Protein AF-A0ABD6LDY2-F1 (afdb_monomer_lite)

Foldseek 3Di:
DDDPLCPPFDWDFAAALVRHTDDTHTAQFWKWKQFPVRDIKIWTWHDRDNQWIDTQNDIDGRNRVNCVQVVRVMDMDGDDFDPDQWWWKDQAQFKIWIWGADPQGIWIFIATNQLHTPDIDDDRDNPDGPRRVVQVVCVVVVRSSTMIDTDDPVVSVVSNVVSVVVVVVVVVVVVVPDDDPDDDDPDDDDDDD

pLDDT: mean 88.81, std 13.32, range [44.19, 98.31]

Sequence (193 aa):
MINEFNPEGKDIRFIDSHYKDLFHIPDGGTIQVHYSDDSVVIKPCMFIDEYHTQIGNNVFHICQFAELLERNGGYCQAEPEIMGDEAVWQVGRDRYLVLQTCEDGYDYTLFDRDFREIDGGQLDNPEFSMLEARTEILEDFGLQMRELRAEVYEEIMEKVEAAEKLSVIAQLKQISGQPAPSKMPHSCEEPER

InterPro domains:
  IPR040568 Large polyvalent protein-associated domain 16 [PF18830] (85-163)

Structure (mmCIF, N/CA/C/O backbone):
data_AF-A0ABD6LDY2-F1
#
_entry.id   AF-A0ABD6LDY2-F1
#
loop_
_atom_site.group_PDB
_atom_site.id
_atom_site.type_symbol
_atom_site.label_atom_id
_atom_site.label_alt_id
_atom_site.label_comp_id
_atom_site.label_asym_id
_atom_site.label_entity_id
_atom_site.label_seq_id
_atom_site.pdbx_PDB_ins_code
_atom_site.Cartn_x
_atom_site.Cartn_y
_atom_site.Cartn_z
_atom_site.occupancy
_atom_site.B_iso_or_equiv
_atom_site.auth_seq_id
_atom_site.auth_comp_id
_atom_site.auth_asym_id
_atom_site.auth_atom_id
_atom_site.pdbx_PDB_model_num
ATOM 1 N N . MET A 1 1 ? -3.236 -14.967 -5.004 1.00 55.03 1 MET A N 1
ATOM 2 C CA . MET A 1 1 ? -3.416 -15.733 -6.280 1.00 55.03 1 MET A CA 1
ATOM 3 C C . MET A 1 1 ? -2.113 -15.734 -7.089 1.00 55.03 1 MET A C 1
ATOM 5 O O . MET A 1 1 ? -1.334 -14.813 -6.918 1.00 55.03 1 MET A O 1
ATOM 9 N N . ILE A 1 2 ? -1.842 -16.727 -7.953 1.00 70.06 2 ILE A N 1
ATOM 10 C CA . ILE A 1 2 ? -0.642 -16.706 -8.825 1.00 70.06 2 ILE A CA 1
ATOM 11 C C . ILE A 1 2 ? -0.892 -15.731 -9.983 1.00 70.06 2 ILE A C 1
ATOM 13 O O . ILE A 1 2 ? -1.885 -15.884 -10.694 1.00 70.06 2 ILE A O 1
ATOM 17 N N . ASN A 1 3 ? -0.007 -14.751 -10.180 1.00 82.19 3 ASN A N 1
ATOM 18 C CA . ASN A 1 3 ? -0.059 -13.852 -11.331 1.00 82.19 3 ASN A CA 1
ATOM 19 C C . ASN A 1 3 ? 0.228 -14.635 -12.628 1.00 82.19 3 ASN A C 1
ATOM 21 O O . ASN A 1 3 ? 1.345 -15.102 -12.849 1.00 82.19 3 ASN A O 1
ATOM 25 N N . GLU A 1 4 ? -0.772 -14.772 -13.503 1.00 86.12 4 GLU A N 1
ATOM 26 C CA . GLU A 1 4 ? -0.659 -15.525 -14.763 1.00 86.12 4 GLU A CA 1
ATOM 27 C C . GLU A 1 4 ? 0.368 -14.928 -15.738 1.00 86.12 4 GLU A C 1
ATOM 29 O O . GLU A 1 4 ? 0.922 -15.648 -16.570 1.00 86.12 4 GLU A O 1
ATOM 34 N N . PHE A 1 5 ? 0.650 -13.627 -15.625 1.00 84.25 5 PHE A N 1
ATOM 35 C CA . PHE A 1 5 ? 1.670 -12.945 -16.423 1.00 84.25 5 PHE A CA 1
ATOM 36 C C . PHE A 1 5 ? 3.089 -13.174 -15.889 1.00 84.25 5 PHE A C 1
ATOM 38 O O . PHE A 1 5 ? 4.063 -12.925 -16.599 1.00 84.25 5 PHE A O 1
ATOM 45 N N . ASN A 1 6 ? 3.215 -13.698 -14.666 1.00 89.94 6 ASN A N 1
ATOM 46 C CA . ASN A 1 6 ? 4.489 -13.934 -14.003 1.00 89.94 6 ASN A CA 1
ATOM 47 C C . ASN A 1 6 ? 4.635 -15.365 -13.445 1.00 89.94 6 ASN A C 1
ATOM 49 O O . ASN A 1 6 ? 4.887 -15.551 -12.253 1.00 89.94 6 ASN A O 1
ATOM 53 N N . PRO A 1 7 ? 4.530 -16.409 -14.286 1.00 85.81 7 PRO A N 1
ATOM 54 C CA . PRO A 1 7 ? 4.625 -17.795 -13.822 1.00 85.81 7 PRO A CA 1
ATOM 55 C C . PRO A 1 7 ? 6.014 -18.158 -13.270 1.00 85.81 7 PRO A C 1
ATOM 57 O O . PRO A 1 7 ? 6.156 -19.161 -12.576 1.00 85.81 7 PRO A O 1
ATOM 60 N N . GLU A 1 8 ? 7.038 -17.367 -13.600 1.00 86.06 8 GLU A N 1
ATOM 61 C CA . GLU A 1 8 ? 8.427 -17.574 -13.178 1.00 86.06 8 GLU A CA 1
ATOM 62 C C . GLU A 1 8 ? 8.793 -16.798 -11.900 1.00 86.06 8 GLU A C 1
ATOM 64 O O . GLU A 1 8 ? 9.904 -16.970 -11.406 1.00 86.06 8 GLU A O 1
ATOM 69 N N . GLY A 1 9 ? 7.894 -15.956 -11.366 1.00 87.56 9 GLY A N 1
ATOM 70 C CA . GLY A 1 9 ? 8.160 -15.156 -10.165 1.00 87.56 9 GLY A CA 1
ATOM 71 C C . GLY A 1 9 ? 9.271 -14.119 -10.357 1.00 87.56 9 GLY A C 1
ATOM 72 O O . GLY A 1 9 ? 10.138 -13.978 -9.501 1.00 87.56 9 GLY A O 1
ATOM 73 N N . LYS A 1 10 ? 9.288 -13.434 -11.505 1.00 91.69 10 LYS A N 1
ATOM 74 C CA . LYS A 1 10 ? 10.247 -12.366 -11.812 1.00 91.69 10 LYS A CA 1
ATOM 75 C C . LYS A 1 10 ? 9.944 -11.099 -11.024 1.00 91.69 10 LYS A C 1
ATOM 77 O O . LYS A 1 10 ? 8.781 -10.744 -10.830 1.00 91.69 10 LYS A O 1
ATOM 82 N N . ASP A 1 11 ? 11.008 -10.390 -10.677 1.00 93.75 11 ASP A N 1
ATOM 83 C CA . ASP A 1 11 ? 10.928 -9.063 -10.083 1.00 93.75 11 ASP A CA 1
ATOM 84 C C . ASP A 1 11 ? 10.572 -8.000 -11.130 1.00 93.75 11 ASP A C 1
ATOM 86 O O . ASP A 1 11 ? 10.934 -8.083 -12.309 1.00 93.75 11 ASP A O 1
ATOM 90 N N . ILE A 1 12 ? 9.900 -6.948 -10.675 1.00 94.62 12 ILE A N 1
ATOM 91 C CA . ILE A 1 12 ? 9.616 -5.752 -11.457 1.00 94.62 12 ILE A CA 1
ATOM 92 C C . ILE A 1 12 ? 10.838 -4.841 -11.395 1.00 94.62 12 ILE A C 1
ATOM 94 O O . ILE A 1 12 ? 11.251 -4.384 -10.328 1.00 94.62 12 ILE A O 1
ATOM 98 N N . ARG A 1 13 ? 11.401 -4.544 -12.564 1.00 95.12 13 ARG A N 1
ATOM 99 C CA . ARG A 1 13 ? 12.549 -3.650 -12.714 1.00 95.12 13 ARG A CA 1
ATOM 100 C C . ARG A 1 13 ? 12.106 -2.200 -12.905 1.00 95.12 13 ARG A C 1
ATOM 102 O O . ARG A 1 13 ? 11.357 -1.899 -13.835 1.00 95.12 13 ARG A O 1
ATOM 109 N N . PHE A 1 14 ? 12.672 -1.297 -12.108 1.00 94.69 14 PHE A N 1
ATOM 110 C CA . PHE A 1 14 ? 12.537 0.151 -12.271 1.00 94.69 14 PHE A CA 1
ATOM 111 C C . PHE A 1 14 ? 13.839 0.764 -12.793 1.00 94.69 14 PHE A C 1
ATOM 113 O O . PHE A 1 14 ? 14.936 0.416 -12.349 1.00 94.69 14 PHE A O 1
ATOM 120 N N . ILE A 1 15 ? 13.707 1.687 -13.746 1.00 94.44 15 ILE A N 1
ATOM 121 C CA . ILE A 1 15 ? 14.817 2.323 -14.467 1.00 94.44 15 ILE A CA 1
ATOM 122 C C . ILE A 1 15 ? 14.672 3.848 -14.476 1.00 94.44 15 ILE A C 1
ATOM 124 O O . ILE A 1 15 ? 13.589 4.368 -14.207 1.00 94.44 15 ILE A O 1
ATOM 128 N N . ASP A 1 16 ? 15.745 4.553 -14.828 1.00 91.25 16 ASP A N 1
ATOM 129 C CA . ASP A 1 16 ? 15.696 5.972 -15.200 1.00 91.25 16 ASP A CA 1
ATOM 130 C C . ASP A 1 16 ? 15.373 6.179 -16.699 1.00 91.25 16 ASP A C 1
ATOM 132 O O . ASP A 1 16 ? 15.267 5.223 -17.479 1.00 91.25 16 ASP A O 1
ATOM 136 N N . SER A 1 17 ? 15.223 7.438 -17.131 1.00 88.75 17 SER A N 1
ATOM 137 C CA . SER A 1 17 ? 14.971 7.801 -18.540 1.00 88.75 17 SER A CA 1
ATOM 138 C C . SER A 1 17 ? 16.115 7.436 -19.494 1.00 88.75 17 SER A C 1
ATOM 140 O O . SER A 1 17 ? 15.929 7.398 -20.711 1.00 88.75 17 SER A O 1
ATOM 142 N N . HIS A 1 18 ? 17.295 7.125 -18.959 1.00 88.44 18 HIS A N 1
ATOM 143 C CA . HIS A 1 18 ? 18.480 6.717 -19.704 1.00 88.44 18 HIS A CA 1
ATOM 144 C C . HIS A 1 18 ? 18.655 5.191 -19.724 1.00 88.44 18 HIS A C 1
ATOM 146 O O . HIS A 1 18 ? 19.728 4.713 -20.100 1.00 88.44 18 HIS A O 1
ATOM 152 N N . TYR A 1 19 ? 17.613 4.425 -19.368 1.00 88.06 19 TYR A N 1
ATOM 153 C CA . TYR A 1 19 ? 17.621 2.957 -19.309 1.00 88.06 19 TYR A CA 1
ATOM 154 C C . TYR A 1 19 ? 18.581 2.364 -18.269 1.00 88.06 19 TYR A C 1
ATOM 156 O O . TYR A 1 19 ? 18.983 1.204 -18.380 1.00 88.06 19 TYR A O 1
ATOM 164 N N . LYS A 1 20 ? 18.953 3.126 -17.242 1.00 91.44 20 LYS A N 1
ATOM 165 C CA . LYS A 1 20 ? 19.775 2.608 -16.152 1.00 91.44 20 LYS A CA 1
ATOM 166 C C . LYS A 1 20 ? 18.897 1.975 -15.077 1.00 91.44 20 LYS A C 1
ATOM 168 O O . LYS A 1 20 ? 17.977 2.616 -14.578 1.00 91.44 20 LYS A O 1
ATOM 173 N N . ASP A 1 21 ? 19.232 0.751 -14.679 1.00 93.00 21 ASP A N 1
ATOM 174 C CA . ASP A 1 21 ? 18.640 0.077 -13.523 1.00 93.00 21 ASP A CA 1
ATOM 175 C C . ASP A 1 21 ? 18.772 0.912 -12.240 1.00 93.00 21 ASP A C 1
ATOM 177 O O . ASP A 1 21 ? 19.873 1.339 -11.869 1.00 93.00 21 ASP A O 1
ATOM 181 N N . LEU A 1 22 ? 17.641 1.118 -11.559 1.00 93.56 22 LEU A N 1
ATOM 182 C CA . LEU A 1 22 ? 17.566 1.801 -10.268 1.00 93.56 22 LEU A CA 1
ATOM 183 C C . LEU A 1 22 ? 17.389 0.796 -9.130 1.00 93.56 22 LEU A C 1
ATOM 185 O O . LEU A 1 22 ? 18.241 0.708 -8.247 1.00 93.56 22 LEU A O 1
ATOM 189 N N . PHE A 1 23 ? 16.294 0.036 -9.154 1.00 95.44 23 PHE A N 1
ATOM 190 C CA . PHE A 1 23 ? 15.962 -0.972 -8.148 1.00 95.44 23 PHE A CA 1
ATOM 191 C C . PHE A 1 23 ? 14.968 -1.998 -8.708 1.00 95.44 23 PHE A C 1
ATOM 193 O O . PHE A 1 23 ? 14.408 -1.821 -9.792 1.00 95.44 23 PHE A O 1
ATOM 200 N N . HIS A 1 24 ? 14.772 -3.074 -7.952 1.00 95.38 24 HIS A N 1
ATOM 201 C CA . HIS A 1 24 ? 13.842 -4.154 -8.261 1.00 95.38 24 HIS A CA 1
ATOM 202 C C . HIS A 1 24 ? 12.920 -4.375 -7.063 1.00 95.38 24 HIS A C 1
ATOM 204 O O . HIS A 1 24 ? 13.350 -4.187 -5.924 1.00 95.38 24 HIS A O 1
ATOM 210 N N . ILE A 1 25 ? 11.675 -4.761 -7.323 1.00 95.25 25 ILE A N 1
ATOM 211 C CA . ILE A 1 25 ? 10.717 -5.188 -6.295 1.00 95.25 25 ILE A CA 1
ATOM 212 C C . ILE A 1 25 ? 10.084 -6.518 -6.710 1.00 95.25 25 ILE A C 1
ATOM 214 O O . ILE A 1 25 ? 9.940 -6.750 -7.913 1.00 95.25 25 ILE A O 1
ATOM 218 N N . PRO A 1 26 ? 9.675 -7.371 -5.758 1.00 93.88 26 PRO A N 1
ATOM 219 C CA . PRO A 1 26 ? 8.912 -8.567 -6.089 1.00 93.88 26 PRO A CA 1
ATOM 220 C C . PRO A 1 26 ? 7.569 -8.202 -6.734 1.00 93.88 26 PRO A C 1
ATOM 222 O O . PRO A 1 26 ? 7.053 -7.091 -6.577 1.00 93.88 26 PRO A O 1
ATOM 225 N N . ASP A 1 27 ? 6.991 -9.152 -7.463 1.00 93.06 27 ASP A N 1
ATOM 226 C CA . ASP A 1 27 ? 5.631 -9.030 -7.988 1.00 93.06 27 ASP A CA 1
ATOM 227 C C . ASP A 1 27 ? 4.609 -8.901 -6.850 1.00 93.06 27 ASP A C 1
ATOM 229 O O . ASP A 1 27 ? 4.680 -9.631 -5.864 1.00 93.06 27 ASP A O 1
ATOM 233 N N . GLY A 1 28 ? 3.687 -7.945 -6.967 1.00 91.50 28 GLY A N 1
ATOM 234 C CA . GLY A 1 28 ? 2.798 -7.539 -5.874 1.00 91.50 28 GLY A CA 1
ATOM 235 C C . GLY A 1 28 ? 3.431 -6.570 -4.870 1.00 91.50 28 GLY A C 1
ATOM 236 O O . GLY A 1 28 ? 2.745 -6.092 -3.969 1.00 91.50 28 GLY A O 1
ATOM 237 N N . GLY A 1 29 ? 4.716 -6.235 -5.027 1.00 93.56 29 GLY A N 1
ATOM 238 C CA . GLY A 1 29 ? 5.397 -5.245 -4.202 1.00 93.56 29 GLY A CA 1
ATOM 239 C C . GLY A 1 29 ? 4.859 -3.825 -4.396 1.00 93.56 29 GLY A C 1
ATOM 240 O O . GLY A 1 29 ? 4.088 -3.522 -5.309 1.00 93.56 29 GLY A O 1
ATOM 241 N N . THR A 1 30 ? 5.305 -2.909 -3.543 1.00 96.25 30 THR A N 1
ATOM 242 C CA . THR A 1 30 ? 4.872 -1.508 -3.551 1.00 96.25 30 THR A CA 1
ATOM 243 C C . THR A 1 30 ? 6.046 -0.549 -3.738 1.00 96.25 30 THR A C 1
ATOM 245 O O . THR A 1 30 ? 7.164 -0.776 -3.270 1.00 96.25 30 THR A O 1
ATOM 248 N N . ILE A 1 31 ? 5.785 0.567 -4.419 1.00 96.88 31 ILE A N 1
ATOM 249 C CA . ILE A 1 31 ? 6.731 1.683 -4.547 1.00 96.88 31 ILE A CA 1
ATOM 250 C C . ILE A 1 31 ? 6.200 2.926 -3.847 1.00 96.88 31 ILE A C 1
ATOM 252 O O . ILE A 1 31 ? 4.997 3.183 -3.849 1.00 96.88 31 ILE A O 1
ATOM 256 N N . GLN A 1 32 ? 7.103 3.750 -3.328 1.00 96.94 32 GLN A N 1
ATOM 257 C CA . GLN A 1 32 ? 6.823 5.124 -2.932 1.00 96.94 32 GLN A CA 1
ATOM 258 C C . GLN A 1 32 ? 7.178 6.070 -4.074 1.00 96.94 32 GLN A C 1
ATOM 260 O O . GLN A 1 32 ? 8.323 6.134 -4.517 1.00 96.94 32 GLN A O 1
ATOM 265 N N . VAL A 1 33 ? 6.186 6.817 -4.549 1.00 96.25 33 VAL A N 1
ATOM 266 C CA . VAL A 1 33 ? 6.341 7.880 -5.541 1.00 96.25 33 VAL A CA 1
ATOM 267 C C . VAL A 1 33 ? 6.355 9.222 -4.821 1.00 96.25 33 VAL A C 1
ATOM 269 O O . VAL A 1 33 ? 5.386 9.582 -4.152 1.00 96.25 33 VAL A O 1
ATOM 272 N N . HIS A 1 34 ? 7.448 9.958 -4.988 1.00 95.44 34 HIS A N 1
ATOM 273 C CA . HIS A 1 34 ? 7.614 11.330 -4.529 1.00 95.44 34 HIS A CA 1
ATOM 274 C C . HIS A 1 34 ? 7.343 12.265 -5.703 1.00 95.44 34 HIS A C 1
ATOM 276 O O . HIS A 1 34 ? 8.080 12.257 -6.691 1.00 95.44 34 HIS A O 1
ATOM 282 N N . TYR A 1 35 ? 6.277 13.051 -5.612 1.00 93.38 35 TYR A N 1
ATOM 283 C CA . TYR A 1 35 ? 5.944 14.057 -6.616 1.00 93.38 35 TYR A CA 1
ATOM 284 C C . TYR A 1 35 ? 6.581 15.411 -6.277 1.00 93.38 35 TYR A C 1
ATOM 286 O O . TYR A 1 35 ? 7.064 15.639 -5.169 1.00 93.38 35 TYR A O 1
ATOM 294 N N . SER A 1 36 ? 6.570 16.337 -7.237 1.00 91.31 36 SER A N 1
ATOM 295 C CA . SER A 1 36 ? 7.143 17.681 -7.072 1.00 91.31 36 SER A CA 1
ATOM 296 C C . SER A 1 36 ? 6.407 18.576 -6.076 1.00 91.31 36 SER A C 1
ATOM 298 O O . SER A 1 36 ? 6.925 19.626 -5.717 1.00 91.31 36 SER A O 1
ATOM 300 N N . ASP A 1 37 ? 5.178 18.222 -5.698 1.00 90.88 37 ASP A N 1
ATOM 301 C CA . ASP A 1 37 ? 4.362 18.945 -4.717 1.00 90.88 37 ASP A CA 1
ATOM 302 C C . ASP A 1 37 ? 4.588 18.445 -3.279 1.00 90.88 37 ASP A C 1
ATOM 304 O O . ASP A 1 37 ? 3.723 18.627 -2.426 1.00 90.88 37 ASP A O 1
ATOM 308 N N . ASP A 1 38 ? 5.717 17.770 -3.032 1.00 88.00 38 ASP A N 1
ATOM 309 C CA . ASP A 1 38 ? 6.074 17.096 -1.776 1.00 88.00 38 ASP A CA 1
ATOM 310 C C . ASP A 1 38 ? 5.096 15.981 -1.362 1.00 88.00 38 ASP A C 1
ATOM 312 O O . ASP A 1 38 ? 5.232 15.379 -0.293 1.00 88.00 38 ASP A O 1
ATOM 316 N N . SER A 1 39 ? 4.124 15.647 -2.217 1.00 91.88 39 SER A N 1
ATOM 317 C CA . SER A 1 39 ? 3.204 14.556 -1.947 1.00 91.88 39 SER A CA 1
ATOM 318 C C . SER A 1 39 ? 3.905 13.211 -2.146 1.00 91.88 39 SER A C 1
ATOM 320 O O . SER A 1 39 ? 4.530 12.941 -3.177 1.00 91.88 39 SER A O 1
ATOM 322 N N . VAL A 1 40 ? 3.790 12.353 -1.132 1.00 95.38 40 VAL A N 1
ATOM 323 C CA . VAL A 1 40 ? 4.306 10.983 -1.159 1.00 95.38 40 VAL A CA 1
ATOM 324 C C . VAL A 1 40 ? 3.139 10.026 -1.250 1.00 95.38 40 VAL A C 1
ATOM 326 O O . VAL A 1 40 ? 2.139 10.156 -0.539 1.00 95.38 40 VAL A O 1
ATOM 329 N N . VAL A 1 41 ? 3.255 9.090 -2.179 1.00 96.19 41 VAL A N 1
ATOM 330 C CA . VAL A 1 41 ? 2.174 8.190 -2.533 1.00 96.19 41 VAL A CA 1
ATOM 331 C C . VAL A 1 41 ? 2.720 6.795 -2.735 1.00 96.19 41 VAL A C 1
ATOM 333 O O . VAL A 1 41 ? 3.595 6.580 -3.568 1.00 96.19 41 VAL A O 1
ATOM 336 N N . ILE A 1 42 ? 2.159 5.837 -2.018 1.00 97.75 42 ILE A N 1
ATOM 337 C CA . ILE A 1 42 ? 2.492 4.429 -2.165 1.00 97.75 42 ILE A CA 1
ATOM 338 C C . ILE A 1 42 ? 1.597 3.834 -3.256 1.00 97.75 42 ILE A C 1
ATOM 340 O O . ILE A 1 42 ? 0.374 4.029 -3.264 1.00 97.75 42 ILE A O 1
ATOM 344 N N . LYS A 1 43 ? 2.204 3.135 -4.217 1.00 96.56 43 LYS A N 1
ATOM 345 C CA . LYS A 1 43 ? 1.500 2.472 -5.315 1.00 96.56 43 LYS A CA 1
ATOM 346 C C . LYS A 1 43 ? 1.849 0.984 -5.362 1.00 96.56 43 LYS A C 1
ATOM 348 O O . LYS A 1 43 ? 3.033 0.662 -5.419 1.00 96.56 43 LYS A O 1
ATOM 353 N N . PRO A 1 44 ? 0.840 0.101 -5.385 1.00 95.62 44 PRO A N 1
ATOM 354 C CA . PRO A 1 44 ? 1.033 -1.326 -5.609 1.00 95.62 44 PRO A CA 1
ATOM 355 C C . PRO A 1 44 ? 1.429 -1.591 -7.054 1.00 95.62 44 PRO A C 1
ATOM 357 O O . PRO A 1 44 ? 0.954 -0.909 -7.970 1.00 95.62 44 PRO A O 1
ATOM 360 N N . CYS A 1 45 ? 2.310 -2.562 -7.256 1.00 95.81 45 CYS A N 1
ATOM 361 C CA . CYS A 1 45 ? 2.878 -2.876 -8.551 1.00 95.81 45 CYS A CA 1
ATOM 362 C C . CYS A 1 45 ? 2.714 -4.357 -8.883 1.00 95.81 45 CYS A C 1
ATOM 364 O O . CYS A 1 45 ? 3.071 -5.216 -8.087 1.00 95.81 45 CYS A O 1
ATOM 366 N N . MET A 1 46 ? 2.222 -4.645 -10.087 1.00 94.88 46 MET A N 1
ATOM 367 C CA . MET A 1 46 ? 2.127 -6.007 -10.614 1.00 94.88 46 MET A CA 1
ATOM 368 C C . MET A 1 46 ? 2.987 -6.142 -11.867 1.00 94.88 46 MET A C 1
ATOM 370 O O . MET A 1 46 ? 3.027 -5.250 -12.727 1.00 94.88 46 MET A O 1
ATOM 374 N N . PHE A 1 47 ? 3.677 -7.268 -11.975 1.00 95.06 47 PHE A N 1
ATOM 375 C CA . PHE A 1 47 ? 4.440 -7.642 -13.152 1.00 95.06 47 PHE A CA 1
ATOM 376 C C . PHE A 1 47 ? 3.491 -8.000 -14.301 1.00 95.06 47 PHE A C 1
ATOM 378 O O . PHE A 1 47 ? 2.493 -8.694 -14.100 1.00 95.06 47 PHE A O 1
ATOM 385 N N . ILE A 1 48 ? 3.818 -7.548 -15.514 1.00 94.31 48 ILE A N 1
ATOM 386 C CA . ILE A 1 48 ? 3.132 -7.972 -16.742 1.00 94.31 48 ILE A CA 1
ATOM 387 C C . ILE A 1 48 ? 4.146 -8.603 -17.696 1.00 94.31 48 ILE A C 1
ATOM 389 O O . ILE A 1 48 ? 3.977 -9.745 -18.111 1.00 94.31 48 ILE A O 1
ATOM 393 N N . ASP A 1 49 ? 5.207 -7.876 -18.041 1.00 92.88 49 ASP A N 1
ATOM 394 C CA . ASP A 1 49 ? 6.325 -8.392 -18.831 1.00 92.88 49 ASP A CA 1
ATOM 395 C C . ASP A 1 49 ? 7.616 -7.592 -18.552 1.00 92.88 49 ASP A C 1
ATOM 397 O O . ASP A 1 49 ? 7.663 -6.755 -17.653 1.00 92.88 49 ASP A O 1
ATOM 401 N N . GLU A 1 50 ? 8.693 -7.847 -19.305 1.00 89.19 50 GLU A N 1
ATOM 402 C CA . GLU A 1 50 ? 10.006 -7.200 -19.109 1.00 89.19 50 GLU A CA 1
ATOM 403 C C . GLU A 1 50 ? 10.019 -5.675 -19.339 1.00 89.19 50 GLU A C 1
ATOM 405 O O . GLU A 1 50 ? 10.990 -5.000 -18.970 1.00 89.19 50 GLU A O 1
ATOM 410 N N . TYR A 1 51 ? 8.971 -5.142 -19.971 1.00 91.62 51 TYR A N 1
ATOM 411 C CA . TYR A 1 51 ? 8.828 -3.742 -20.357 1.00 91.62 51 TYR A CA 1
ATOM 412 C C . TYR A 1 51 ? 7.541 -3.096 -19.840 1.00 91.62 51 TYR A C 1
ATOM 414 O O . TYR A 1 51 ? 7.492 -1.867 -19.767 1.00 91.62 51 TYR A O 1
ATOM 422 N N . HIS A 1 52 ? 6.526 -3.875 -19.465 1.00 94.75 52 HIS A N 1
ATOM 423 C CA . HIS A 1 52 ? 5.260 -3.390 -18.928 1.00 94.75 52 HIS A CA 1
ATOM 424 C C . HIS A 1 52 ? 5.063 -3.799 -17.472 1.00 94.75 52 HIS A C 1
ATOM 426 O O . HIS A 1 52 ? 5.235 -4.951 -17.080 1.00 94.75 52 HIS A O 1
ATOM 432 N N . THR A 1 53 ? 4.613 -2.838 -16.677 1.00 95.25 53 THR A N 1
ATOM 433 C CA . THR A 1 53 ? 4.246 -3.037 -15.278 1.00 95.25 53 THR A CA 1
ATOM 434 C C . THR A 1 53 ? 2.944 -2.305 -14.995 1.00 95.25 53 THR A C 1
ATOM 436 O O . THR A 1 53 ? 2.678 -1.230 -15.543 1.00 95.25 53 THR A O 1
ATOM 439 N N . GLN A 1 54 ? 2.099 -2.896 -14.161 1.00 96.00 54 GLN A N 1
ATOM 440 C CA . GLN A 1 54 ? 0.931 -2.213 -13.636 1.00 96.00 54 GLN A CA 1
ATOM 441 C C . GLN A 1 54 ? 1.327 -1.485 -12.359 1.00 96.00 54 GLN A C 1
ATOM 443 O O . GLN A 1 54 ? 1.787 -2.116 -11.422 1.00 96.00 54 GLN A O 1
ATOM 448 N N . ILE A 1 55 ? 1.123 -0.170 -12.310 1.00 95.38 55 ILE A N 1
ATOM 449 C CA . ILE A 1 55 ? 1.412 0.683 -11.154 1.00 95.38 55 ILE A CA 1
ATOM 450 C C . ILE A 1 55 ? 0.096 1.332 -10.708 1.00 95.38 55 ILE A C 1
ATOM 452 O O . ILE A 1 55 ? -0.460 2.215 -11.376 1.00 95.38 55 ILE A O 1
ATOM 456 N N . GLY A 1 56 ? -0.433 0.875 -9.574 1.00 92.94 56 GLY A N 1
ATOM 457 C CA . GLY A 1 56 ? -1.810 1.123 -9.159 1.00 92.94 56 GLY A CA 1
ATOM 458 C C . GLY A 1 56 ? -2.797 0.583 -10.198 1.00 92.94 56 GLY A C 1
ATOM 459 O O . GLY A 1 56 ? -2.725 -0.564 -10.627 1.00 92.94 56 GLY A O 1
ATOM 460 N N . ASN A 1 57 ? -3.707 1.434 -10.666 1.00 90.81 57 ASN A N 1
ATOM 461 C CA . ASN A 1 57 ? -4.726 1.038 -11.646 1.00 90.81 57 ASN A CA 1
ATOM 462 C C . ASN A 1 57 ? -4.300 1.221 -13.113 1.00 90.81 57 ASN A C 1
ATOM 464 O O . ASN A 1 57 ? -5.130 1.062 -14.004 1.00 90.81 57 ASN A O 1
ATOM 468 N N . ASN A 1 58 ? -3.049 1.608 -13.380 1.00 93.69 58 ASN A N 1
ATOM 469 C CA . ASN A 1 58 ? -2.588 1.931 -14.729 1.00 93.69 58 ASN A CA 1
ATOM 470 C C . ASN A 1 58 ? -1.427 1.032 -15.141 1.00 93.69 58 ASN A C 1
ATOM 472 O O . ASN A 1 58 ? -0.519 0.788 -14.353 1.00 93.69 58 ASN A O 1
ATOM 476 N N . VAL A 1 59 ? -1.430 0.606 -16.400 1.00 95.75 59 VAL A N 1
ATOM 477 C CA . VAL A 1 59 ? -0.308 -0.109 -17.013 1.00 95.75 59 VAL A CA 1
ATOM 478 C C . VAL A 1 59 ? 0.612 0.892 -17.694 1.00 95.75 59 VAL A C 1
ATOM 480 O O . VAL A 1 59 ? 0.151 1.746 -18.453 1.00 95.75 59 VAL A O 1
ATOM 483 N N . PHE A 1 60 ? 1.910 0.774 -17.437 1.00 95.81 60 PHE A N 1
ATOM 484 C CA . PHE A 1 60 ? 2.936 1.621 -18.025 1.00 95.81 60 PHE A CA 1
ATOM 485 C C . PHE A 1 60 ? 4.021 0.789 -18.682 1.00 95.81 60 PHE A C 1
ATOM 487 O O . PHE A 1 60 ? 4.407 -0.263 -18.176 1.00 95.81 60 PHE A O 1
ATOM 494 N N . HIS A 1 61 ? 4.576 1.327 -19.765 1.00 94.81 61 HIS A N 1
ATOM 495 C CA . HIS A 1 61 ? 5.918 0.949 -20.175 1.00 94.81 61 HIS A CA 1
ATOM 496 C C . HIS A 1 61 ? 6.932 1.527 -19.173 1.00 94.81 61 HIS A C 1
ATOM 498 O O . HIS A 1 61 ? 6.828 2.705 -18.818 1.00 94.81 61 HIS A O 1
ATOM 504 N N . ILE A 1 62 ? 7.933 0.750 -18.750 1.00 93.25 62 ILE A N 1
ATOM 505 C CA . ILE A 1 62 ? 8.902 1.155 -17.713 1.00 93.25 62 ILE A CA 1
ATOM 506 C C . ILE A 1 62 ? 9.600 2.488 -18.038 1.00 93.25 62 ILE A C 1
ATOM 508 O O . ILE A 1 62 ? 9.711 3.355 -17.176 1.00 93.25 62 ILE A O 1
ATOM 512 N N . CYS A 1 63 ? 9.965 2.724 -19.304 1.00 93.50 63 CYS A N 1
ATOM 513 C CA . CYS A 1 63 ? 10.560 3.999 -19.732 1.00 93.50 63 CYS A CA 1
ATOM 514 C C . CYS A 1 63 ? 9.562 5.154 -19.712 1.00 93.50 63 CYS A C 1
ATOM 516 O O . CYS A 1 63 ? 9.916 6.256 -19.318 1.00 93.50 63 CYS A O 1
ATOM 518 N N . GLN A 1 64 ? 8.307 4.909 -20.106 1.00 94.50 64 GLN A N 1
ATOM 519 C CA . GLN A 1 64 ? 7.273 5.944 -20.084 1.00 94.50 64 GLN A CA 1
ATOM 520 C C . GLN A 1 64 ? 7.020 6.404 -18.647 1.00 94.50 64 GLN A C 1
ATOM 522 O O . GLN A 1 64 ? 6.815 7.592 -18.407 1.00 94.50 64 GLN A O 1
ATOM 527 N N . PHE A 1 65 ? 7.031 5.470 -17.694 1.00 95.00 65 PHE A N 1
ATOM 528 C CA . PHE A 1 65 ? 6.907 5.795 -16.280 1.00 95.00 65 PHE A CA 1
ATOM 529 C C . PHE A 1 65 ? 8.106 6.612 -15.778 1.00 95.00 65 PHE A C 1
ATOM 531 O O . PHE A 1 65 ? 7.904 7.652 -15.153 1.00 95.00 65 PHE A O 1
ATOM 538 N N . ALA A 1 66 ? 9.333 6.204 -16.120 1.00 94.25 66 ALA A N 1
ATOM 539 C CA . ALA A 1 66 ? 10.553 6.932 -15.767 1.00 94.25 66 ALA A CA 1
ATOM 540 C C . ALA A 1 66 ? 10.566 8.365 -16.333 1.00 94.25 66 ALA A C 1
ATOM 542 O O . ALA A 1 66 ? 10.736 9.331 -15.590 1.00 94.25 66 ALA A O 1
ATOM 543 N N . GLU A 1 67 ? 10.287 8.522 -17.630 1.00 94.12 67 GLU A N 1
ATOM 544 C CA . GLU A 1 67 ? 10.188 9.826 -18.295 1.00 94.12 67 GLU A CA 1
ATOM 545 C C . GLU A 1 67 ? 9.097 10.707 -17.677 1.00 94.12 67 GLU A C 1
ATOM 547 O O . GLU A 1 67 ? 9.282 11.916 -17.519 1.00 94.12 67 GLU A O 1
ATOM 552 N N . LEU A 1 68 ? 7.948 10.120 -17.323 1.00 92.81 68 LEU A N 1
ATOM 553 C CA . LEU A 1 68 ? 6.848 10.845 -16.693 1.00 92.81 68 LEU A CA 1
ATOM 554 C C . LEU A 1 68 ? 7.255 11.397 -15.324 1.00 92.81 68 LEU A C 1
ATOM 556 O O . LEU A 1 68 ? 6.940 12.552 -15.031 1.00 92.81 68 LEU A O 1
ATOM 560 N N . LEU A 1 69 ? 7.929 10.591 -14.499 1.00 92.31 69 LEU A N 1
ATOM 561 C CA . LEU A 1 69 ? 8.402 11.015 -13.183 1.00 92.31 69 LEU A CA 1
ATOM 562 C C . LEU A 1 69 ? 9.458 12.113 -13.303 1.00 92.31 69 LEU A C 1
ATOM 564 O O . LEU A 1 69 ? 9.265 13.192 -12.743 1.00 92.31 69 LEU A O 1
ATOM 568 N N . GLU A 1 70 ? 10.502 11.895 -14.102 1.00 91.62 70 GLU A N 1
ATOM 569 C CA . GLU A 1 70 ? 11.591 12.863 -14.265 1.00 91.62 70 GLU A CA 1
ATOM 570 C C . GLU A 1 70 ? 11.109 14.195 -14.842 1.00 91.62 70 GLU A C 1
ATOM 572 O O . GLU A 1 70 ? 11.476 15.262 -14.346 1.00 91.62 70 GLU A O 1
ATOM 577 N N . ARG A 1 71 ? 10.229 14.161 -15.854 1.00 92.94 71 ARG A N 1
ATOM 578 C CA . ARG A 1 71 ? 9.662 15.380 -16.450 1.00 92.94 71 ARG A CA 1
ATOM 579 C C . ARG A 1 71 ? 8.874 16.201 -15.435 1.00 92.94 71 ARG A C 1
ATOM 581 O O . ARG A 1 71 ? 8.865 17.427 -15.517 1.00 92.94 71 ARG A O 1
ATOM 588 N N . ASN A 1 72 ? 8.195 15.528 -14.513 1.00 91.69 72 ASN A N 1
ATOM 589 C CA . ASN A 1 72 ? 7.427 16.173 -13.458 1.00 91.69 72 ASN A CA 1
ATOM 590 C C . ASN A 1 72 ? 8.281 16.480 -12.217 1.00 91.69 72 ASN A C 1
ATOM 592 O O . ASN A 1 72 ? 7.730 16.957 -11.235 1.00 91.69 72 ASN A O 1
ATOM 596 N N . GLY A 1 73 ? 9.596 16.221 -12.237 1.00 90.31 73 GLY A N 1
ATOM 597 C CA . GLY A 1 73 ? 10.492 16.450 -11.100 1.00 90.31 73 GLY A CA 1
ATOM 598 C C . GLY A 1 73 ? 10.270 15.499 -9.920 1.00 90.31 73 GLY A C 1
ATOM 599 O O . GLY A 1 73 ? 10.683 15.814 -8.807 1.00 90.31 73 GLY A O 1
ATOM 600 N N . GLY A 1 74 ? 9.595 14.373 -10.149 1.00 92.56 74 GLY A N 1
ATOM 601 C CA . GLY A 1 74 ? 9.386 13.326 -9.158 1.00 92.56 74 GLY A CA 1
ATOM 602 C C . GLY A 1 74 ? 10.372 12.172 -9.308 1.00 92.56 74 GLY A C 1
ATOM 603 O O . GLY A 1 74 ? 11.086 12.055 -1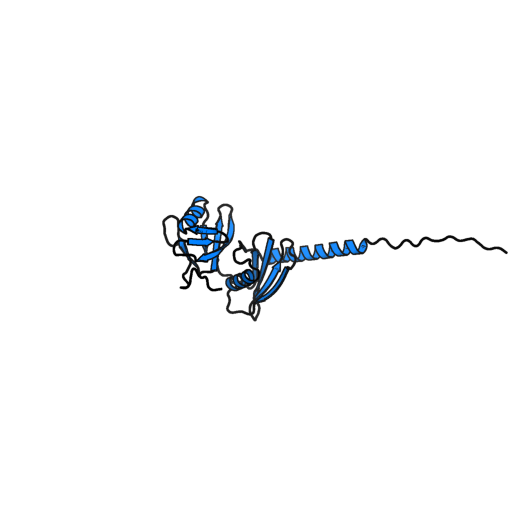0.304 1.00 92.56 74 GLY A O 1
ATOM 604 N N . TYR A 1 75 ? 10.383 11.286 -8.322 1.00 93.38 75 TYR A N 1
ATOM 605 C CA . TYR A 1 75 ? 11.132 10.032 -8.358 1.00 93.38 75 TYR A CA 1
ATOM 606 C C . TYR A 1 75 ? 10.357 8.941 -7.622 1.00 93.38 75 TYR A C 1
ATOM 608 O O . TYR A 1 75 ? 9.381 9.216 -6.923 1.00 93.38 75 TYR A O 1
ATOM 616 N N . CYS A 1 76 ? 10.776 7.692 -7.788 1.00 95.25 76 CYS A N 1
ATOM 617 C CA . CYS A 1 76 ? 10.225 6.580 -7.028 1.00 95.25 76 CYS A CA 1
ATOM 618 C C . CYS A 1 76 ? 11.333 5.749 -6.387 1.00 95.25 76 CYS A C 1
ATOM 620 O O . CYS A 1 76 ? 12.478 5.766 -6.840 1.00 95.25 76 CYS A O 1
ATOM 622 N N . GLN A 1 77 ? 10.972 5.039 -5.328 1.00 95.88 77 GLN A N 1
ATOM 623 C CA . GLN A 1 77 ? 11.807 4.063 -4.638 1.00 95.88 77 GLN A CA 1
ATOM 624 C C . GLN A 1 77 ? 10.934 2.901 -4.161 1.00 95.88 77 GLN A C 1
ATOM 626 O O . GLN A 1 77 ? 9.711 3.044 -4.082 1.00 95.88 77 GLN A O 1
ATOM 631 N N . ALA A 1 78 ? 11.541 1.759 -3.844 1.00 95.62 78 ALA A N 1
ATOM 632 C CA . ALA A 1 78 ? 10.837 0.689 -3.142 1.00 95.62 78 ALA A CA 1
ATOM 633 C C . ALA A 1 78 ? 10.293 1.219 -1.806 1.00 95.62 78 ALA A C 1
ATOM 635 O O . ALA A 1 78 ? 10.952 2.037 -1.156 1.00 95.62 78 ALA A O 1
ATOM 636 N N . GLU A 1 79 ? 9.091 0.795 -1.412 1.00 95.19 79 GLU A N 1
ATOM 637 C CA . GLU A 1 79 ? 8.577 1.157 -0.091 1.00 95.19 79 GLU A CA 1
ATOM 638 C C . GLU A 1 79 ? 9.497 0.563 0.992 1.00 95.19 79 GLU A C 1
ATOM 640 O O . GLU A 1 79 ? 9.773 -0.637 0.957 1.00 95.19 79 GLU A O 1
ATOM 645 N N . PRO A 1 80 ? 10.011 1.379 1.928 1.00 92.50 80 PRO A N 1
ATOM 646 C CA . PRO A 1 80 ? 10.832 0.874 3.015 1.00 92.50 80 PRO A CA 1
ATOM 647 C C . PRO A 1 80 ? 9.998 -0.007 3.946 1.00 92.50 80 PRO A C 1
ATOM 649 O O . PRO A 1 80 ? 8.824 0.269 4.199 1.00 92.50 80 PRO A O 1
ATOM 652 N N . GLU A 1 81 ? 10.627 -1.042 4.497 1.00 90.00 81 GLU A N 1
ATOM 653 C CA . GLU A 1 81 ? 10.000 -1.883 5.514 1.00 90.00 81 GLU A CA 1
ATOM 654 C C . GLU A 1 81 ? 9.638 -1.075 6.767 1.00 90.00 81 GLU A C 1
ATOM 656 O O . GLU A 1 81 ? 10.345 -0.141 7.166 1.00 90.00 81 GLU A O 1
ATOM 661 N N . ILE A 1 82 ? 8.539 -1.464 7.413 1.00 91.50 82 ILE A N 1
ATOM 662 C CA . ILE A 1 82 ? 8.102 -0.859 8.669 1.00 91.50 82 ILE A CA 1
ATOM 663 C C . ILE A 1 82 ? 8.694 -1.650 9.829 1.00 91.50 82 ILE A C 1
ATOM 665 O O . ILE A 1 82 ? 8.478 -2.850 9.947 1.00 91.50 82 ILE A O 1
ATOM 669 N N . MET A 1 83 ? 9.438 -0.952 10.686 1.00 85.44 83 MET A N 1
ATOM 670 C CA . MET A 1 83 ? 10.101 -1.533 11.861 1.00 85.44 83 MET A CA 1
ATOM 671 C C . MET A 1 83 ? 9.323 -1.328 13.172 1.00 85.44 83 MET A C 1
ATOM 673 O O . MET A 1 83 ? 9.824 -1.695 14.232 1.00 85.44 83 MET A O 1
ATOM 677 N N . GLY A 1 84 ? 8.167 -0.663 13.121 1.00 89.31 84 GLY A N 1
ATOM 678 C CA . GLY A 1 84 ? 7.310 -0.423 14.283 1.00 89.31 84 GLY A CA 1
ATOM 679 C C . GLY A 1 84 ? 6.300 -1.544 14.511 1.00 89.31 84 GLY A C 1
ATOM 680 O O . GLY A 1 84 ? 6.136 -2.417 13.665 1.00 89.31 84 GLY A O 1
ATOM 681 N N . ASP A 1 85 ? 5.599 -1.465 15.639 1.00 94.12 85 ASP A N 1
ATOM 682 C CA . ASP A 1 85 ? 4.515 -2.381 16.018 1.00 94.12 85 ASP A CA 1
ATOM 683 C C . ASP A 1 85 ? 3.137 -1.910 15.528 1.00 94.12 85 ASP A C 1
ATOM 685 O O . ASP A 1 85 ? 2.147 -2.614 15.667 1.00 94.12 85 ASP A O 1
ATOM 689 N N . GLU A 1 86 ? 3.056 -0.717 14.937 1.00 96.19 86 GLU A N 1
ATOM 690 C CA . GLU A 1 86 ? 1.817 -0.142 14.424 1.00 96.19 86 GLU A CA 1
ATOM 691 C C . GLU A 1 86 ? 2.062 0.696 13.169 1.00 96.19 86 GLU A C 1
ATOM 693 O O . GLU A 1 86 ? 3.092 1.362 13.024 1.00 96.19 86 GLU A O 1
ATOM 698 N N . ALA A 1 87 ? 1.094 0.676 12.257 1.00 96.94 87 ALA A N 1
ATOM 699 C CA . ALA A 1 87 ? 1.093 1.500 11.061 1.00 96.94 87 ALA A CA 1
ATOM 700 C C . ALA A 1 87 ? -0.326 1.830 10.614 1.00 96.94 87 ALA A C 1
ATOM 702 O O . ALA A 1 87 ? -1.279 1.086 10.857 1.00 96.94 87 ALA A O 1
ATOM 703 N N . VAL A 1 88 ? -0.452 2.959 9.917 1.00 97.81 88 VAL A N 1
ATOM 704 C CA . VAL A 1 88 ? -1.717 3.380 9.326 1.00 97.81 88 VAL A CA 1
ATOM 705 C C . VAL A 1 88 ? -1.508 3.803 7.889 1.00 97.81 88 VAL A C 1
ATOM 707 O O . VAL A 1 88 ? -0.585 4.554 7.568 1.00 97.81 88 VAL A O 1
ATOM 710 N N . TRP A 1 89 ? -2.416 3.360 7.024 1.00 98.00 89 TRP A N 1
ATOM 711 C CA . TRP A 1 89 ? -2.490 3.828 5.652 1.00 98.00 89 TRP A CA 1
ATOM 712 C C . TRP A 1 89 ? -3.868 4.382 5.338 1.00 98.00 89 TRP A C 1
ATOM 714 O O . TRP A 1 89 ? -4.885 3.721 5.546 1.00 98.00 89 TRP A O 1
ATOM 724 N N . GLN A 1 90 ? -3.909 5.564 4.734 1.00 97.94 90 GLN A N 1
ATOM 725 C CA . GLN A 1 90 ? -5.080 5.977 3.980 1.00 97.94 90 GLN A CA 1
ATOM 726 C C . GLN A 1 90 ? -5.153 5.146 2.693 1.00 97.94 90 GLN A C 1
ATOM 728 O O . GLN A 1 90 ? -4.217 5.145 1.894 1.00 97.94 90 GLN A O 1
ATOM 733 N N . VAL A 1 91 ? -6.277 4.463 2.482 1.00 97.56 91 VAL A N 1
ATOM 734 C CA . VAL A 1 91 ? -6.529 3.596 1.327 1.00 97.56 91 VAL A CA 1
ATOM 735 C C . VAL A 1 91 ? -7.463 4.304 0.348 1.00 97.56 91 VAL A C 1
ATOM 737 O O . VAL A 1 91 ? -8.666 4.469 0.574 1.00 97.56 91 VAL A O 1
ATOM 740 N N . GLY A 1 92 ? -6.921 4.727 -0.790 1.00 95.19 92 GLY A N 1
ATOM 741 C CA . GLY A 1 92 ? -7.626 5.575 -1.741 1.00 95.19 92 GLY A CA 1
ATOM 742 C C . GLY A 1 92 ? -7.930 6.947 -1.139 1.00 95.19 92 GLY A C 1
ATOM 743 O O . GLY A 1 92 ? -7.026 7.667 -0.734 1.00 95.19 92 GLY A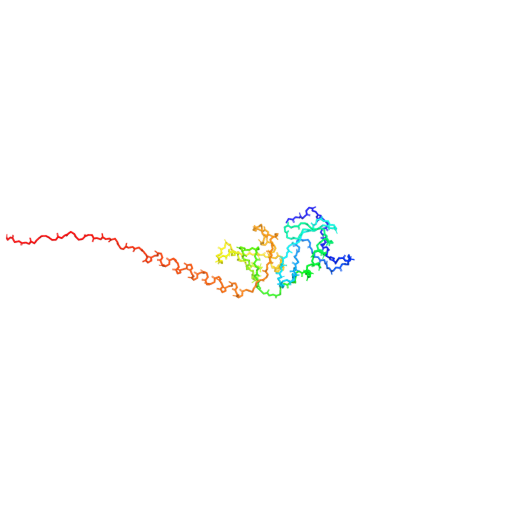 O 1
ATOM 744 N N . ARG A 1 93 ? -9.207 7.347 -1.130 1.00 93.44 93 ARG A N 1
ATOM 745 C CA . ARG A 1 93 ? -9.642 8.662 -0.608 1.00 93.44 93 ARG A CA 1
ATOM 746 C C . ARG A 1 93 ? -10.697 8.559 0.487 1.00 93.44 93 ARG A C 1
ATOM 748 O O . ARG A 1 93 ? -11.214 9.579 0.933 1.00 93.44 93 ARG A O 1
ATOM 755 N N . ASP A 1 94 ? -11.086 7.339 0.836 1.00 95.88 94 ASP A N 1
ATOM 756 C CA . ASP A 1 94 ? -12.326 7.077 1.561 1.00 95.88 94 ASP A CA 1
ATOM 757 C C . ASP A 1 94 ? -12.193 6.044 2.676 1.00 95.88 94 ASP A C 1
ATOM 759 O O . ASP A 1 94 ? -13.202 5.718 3.296 1.00 95.88 94 ASP A O 1
ATOM 763 N N . ARG A 1 95 ? -10.991 5.510 2.912 1.00 97.12 95 ARG A N 1
ATOM 764 C CA . ARG A 1 95 ? -10.753 4.450 3.892 1.00 97.12 95 ARG A CA 1
ATOM 765 C C . ARG A 1 95 ? -9.417 4.628 4.583 1.00 97.12 95 ARG A C 1
ATOM 767 O O . ARG A 1 95 ? -8.502 5.221 4.009 1.00 97.12 95 ARG A O 1
ATOM 774 N N . TYR A 1 96 ? -9.312 4.054 5.770 1.00 98.06 96 TYR A N 1
ATOM 775 C CA . TYR A 1 96 ? -8.076 3.973 6.536 1.00 98.06 96 TYR A CA 1
ATOM 776 C C . TYR A 1 96 ? -7.899 2.546 7.031 1.00 98.06 96 TYR A C 1
ATOM 778 O O . TYR A 1 96 ? -8.835 1.982 7.588 1.00 98.06 96 TYR A O 1
ATOM 786 N N . LEU A 1 97 ? -6.726 1.970 6.806 1.00 98.31 97 LEU A N 1
ATOM 787 C CA . LEU A 1 97 ? -6.338 0.682 7.359 1.00 98.31 97 LEU A CA 1
ATOM 788 C C . LEU A 1 97 ? -5.343 0.935 8.484 1.00 98.31 97 LEU A C 1
ATOM 790 O O . LEU A 1 97 ? -4.271 1.488 8.239 1.00 98.31 97 LEU A O 1
ATOM 794 N N . VAL A 1 98 ? -5.719 0.531 9.688 1.00 98.00 98 VAL A N 1
ATOM 795 C CA . VAL A 1 98 ? -4.843 0.467 10.854 1.00 98.00 98 VAL A CA 1
ATOM 796 C C . VAL A 1 98 ? -4.390 -0.975 11.011 1.00 98.00 98 VAL A C 1
ATOM 798 O O . VAL A 1 98 ? -5.207 -1.887 10.886 1.00 98.00 98 VAL A O 1
ATOM 801 N N . LEU A 1 99 ? -3.099 -1.169 11.256 1.00 97.50 99 LEU A N 1
ATOM 802 C CA . LEU A 1 99 ? -2.492 -2.477 11.457 1.00 97.50 99 LEU A CA 1
ATOM 803 C C . LEU A 1 99 ? -1.552 -2.418 12.657 1.00 97.50 99 LEU A C 1
ATOM 805 O O . LEU A 1 99 ? -0.765 -1.476 12.771 1.00 97.50 99 LEU A O 1
ATOM 809 N N . GLN A 1 100 ? -1.628 -3.416 13.530 1.00 97.12 100 GLN A N 1
ATOM 810 C CA . GLN A 1 100 ? -0.799 -3.537 14.725 1.00 97.12 100 GLN A CA 1
ATOM 811 C C . GLN A 1 100 ? -0.272 -4.965 14.854 1.00 97.12 100 GLN A C 1
ATOM 813 O O . GLN A 1 100 ? -0.961 -5.912 14.485 1.00 97.12 100 GLN A O 1
ATOM 818 N N . THR A 1 101 ? 0.950 -5.129 15.350 1.00 94.69 101 THR A N 1
ATOM 819 C CA . THR A 1 101 ? 1.528 -6.444 15.641 1.00 94.69 101 THR A CA 1
ATOM 820 C C . THR A 1 101 ? 0.882 -7.036 16.894 1.00 94.69 101 THR A C 1
ATOM 822 O O . THR A 1 101 ? 0.597 -6.337 17.868 1.00 94.69 101 THR A O 1
ATOM 825 N N . CYS A 1 102 ? 0.665 -8.348 16.887 1.00 92.81 102 CYS A N 1
ATOM 826 C CA . CYS A 1 102 ? 0.235 -9.115 18.053 1.00 92.81 102 CYS A CA 1
ATOM 827 C C . CYS A 1 102 ? 1.036 -10.426 18.156 1.00 92.81 102 CYS A C 1
ATOM 829 O O . CYS A 1 102 ? 1.873 -10.717 17.303 1.00 92.81 102 CYS A O 1
ATOM 831 N N . GLU A 1 103 ? 0.840 -11.213 19.222 1.00 88.31 103 GLU A N 1
ATOM 832 C CA . GLU A 1 103 ? 1.654 -12.422 19.472 1.00 88.31 103 GLU A CA 1
ATOM 833 C C . GLU A 1 103 ? 1.562 -13.460 18.340 1.00 88.31 103 GLU A C 1
ATOM 835 O O . GLU A 1 103 ? 2.551 -14.130 18.041 1.00 88.31 103 GLU A O 1
ATOM 840 N N . ASP A 1 104 ? 0.398 -13.558 17.697 1.00 90.50 104 ASP A N 1
ATOM 841 C CA . ASP A 1 104 ? 0.098 -14.557 16.668 1.00 90.50 104 ASP A CA 1
ATOM 842 C C . ASP A 1 104 ? 0.025 -13.962 15.247 1.00 90.50 104 ASP A C 1
ATOM 844 O O . ASP A 1 104 ? -0.363 -14.652 14.307 1.00 90.50 104 ASP A O 1
ATOM 848 N N . GLY A 1 105 ? 0.416 -12.696 15.056 1.00 94.19 105 GLY A N 1
ATOM 849 C CA . GLY A 1 105 ? 0.396 -12.040 13.749 1.00 94.19 105 GLY A CA 1
ATOM 850 C C . GLY A 1 105 ? 0.050 -10.562 13.836 1.00 94.19 105 GLY A C 1
ATOM 851 O O . GLY A 1 105 ? 0.844 -9.772 14.351 1.00 94.19 105 GLY A O 1
ATOM 852 N N . TYR A 1 106 ? -1.113 -10.187 13.296 1.00 97.12 106 TYR A N 1
ATOM 853 C CA . TYR A 1 106 ? -1.513 -8.787 13.176 1.00 97.12 106 TYR A CA 1
ATOM 854 C C . TYR A 1 106 ? -2.990 -8.558 13.485 1.00 97.12 106 TYR A C 1
ATOM 856 O O . TYR A 1 106 ? -3.850 -9.231 12.923 1.00 97.12 106 TYR A O 1
ATOM 864 N N . ASP A 1 107 ? -3.288 -7.547 14.292 1.00 97.50 107 ASP A N 1
ATOM 865 C CA . ASP A 1 107 ? -4.636 -7.007 14.451 1.00 97.50 107 ASP A CA 1
ATOM 866 C C . ASP A 1 107 ? -4.848 -5.863 13.461 1.00 97.50 107 ASP A C 1
ATOM 868 O O . ASP A 1 107 ? -4.006 -4.969 13.328 1.00 97.50 107 ASP A O 1
ATOM 872 N N . TYR A 1 108 ? -5.977 -5.875 12.757 1.00 97.62 108 TYR A N 1
ATOM 873 C CA . TYR A 1 108 ? -6.321 -4.839 11.794 1.00 97.62 108 TYR A CA 1
ATOM 874 C C . TYR A 1 108 ? -7.678 -4.213 12.073 1.00 97.62 108 TYR A C 1
ATOM 876 O O . TYR A 1 108 ? -8.611 -4.841 12.578 1.00 97.62 108 TYR A O 1
ATOM 884 N N . THR A 1 109 ? -7.812 -2.953 11.678 1.00 98.00 109 THR A N 1
ATOM 885 C CA . THR A 1 109 ? -9.093 -2.248 11.684 1.00 98.00 109 THR A CA 1
ATOM 886 C C . THR A 1 109 ? -9.210 -1.387 10.438 1.00 98.00 109 THR A C 1
ATOM 888 O O . THR A 1 109 ? -8.342 -0.565 10.133 1.00 98.00 109 THR A O 1
ATOM 891 N N . LEU A 1 110 ? -10.296 -1.583 9.695 1.00 98.00 110 LEU A N 1
ATOM 892 C CA . LEU A 1 110 ? -10.618 -0.831 8.494 1.00 98.00 110 LEU A CA 1
ATOM 893 C C . LEU A 1 110 ? -11.701 0.198 8.817 1.00 98.00 110 LEU A C 1
ATOM 895 O O . LEU A 1 110 ? -12.829 -0.153 9.154 1.00 98.00 110 LEU A O 1
ATOM 899 N N . PHE A 1 111 ? -11.387 1.475 8.638 1.00 97.88 111 PHE A N 1
ATOM 900 C CA . PHE A 1 111 ? -12.315 2.584 8.835 1.00 97.88 111 PHE A CA 1
ATOM 901 C C . PHE A 1 111 ? -12.804 3.174 7.509 1.00 97.88 111 PHE A C 1
ATOM 903 O O . PHE A 1 111 ? -12.117 3.116 6.483 1.00 97.88 111 PHE A O 1
ATOM 910 N N . ASP A 1 112 ? -13.986 3.792 7.541 1.00 96.75 112 ASP A N 1
ATOM 911 C CA . ASP A 1 112 ? -14.495 4.651 6.472 1.00 96.75 112 ASP A CA 1
ATOM 912 C C . ASP A 1 112 ? -13.894 6.071 6.528 1.00 96.75 112 ASP A C 1
ATOM 914 O O . ASP A 1 112 ? -13.079 6.417 7.385 1.00 96.75 112 ASP A O 1
ATOM 918 N N . ARG A 1 113 ? -14.322 6.929 5.597 1.00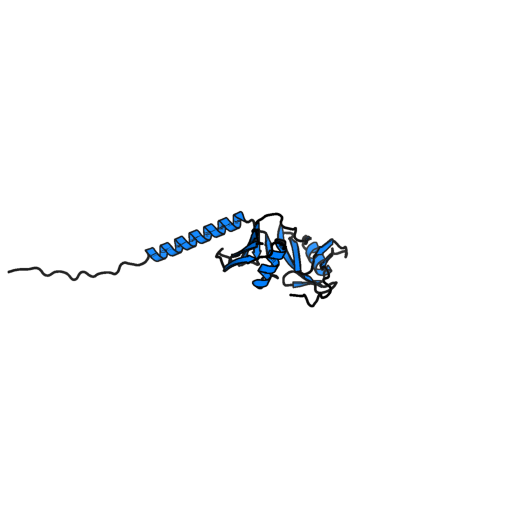 95.38 113 ARG A N 1
ATOM 919 C CA . ARG A 1 113 ? -13.903 8.337 5.494 1.00 95.38 113 ARG A CA 1
ATOM 920 C C . ARG A 1 113 ? -14.255 9.202 6.707 1.00 95.38 113 ARG A C 1
ATOM 922 O O . ARG A 1 113 ? -13.707 10.292 6.838 1.00 95.38 113 ARG A O 1
ATOM 929 N N . ASP A 1 114 ? -15.222 8.770 7.507 1.00 94.94 114 ASP A N 1
ATOM 930 C CA . ASP A 1 114 ? -15.716 9.456 8.697 1.00 94.94 114 ASP A CA 1
ATOM 931 C C . ASP A 1 114 ? -15.192 8.778 9.979 1.00 94.94 114 ASP A C 1
ATOM 933 O O . ASP A 1 114 ? -15.711 9.055 11.061 1.00 94.94 114 ASP A O 1
ATOM 937 N N . PHE A 1 115 ? -14.176 7.911 9.862 1.00 95.00 115 PHE A N 1
ATOM 938 C CA . PHE A 1 115 ? -13.557 7.159 10.957 1.00 95.00 115 PHE A CA 1
ATOM 939 C C . PHE A 1 115 ? -14.504 6.187 11.672 1.00 95.00 115 PHE A C 1
ATOM 941 O O . PHE A 1 115 ? -14.306 5.866 12.841 1.00 95.00 115 PHE A O 1
ATOM 948 N N . ARG A 1 116 ? -15.545 5.702 10.985 1.00 93.81 116 ARG A N 1
ATOM 949 C CA . ARG A 1 116 ? -16.373 4.604 11.500 1.00 93.81 116 ARG A CA 1
ATOM 950 C C . ARG A 1 116 ? -15.751 3.277 11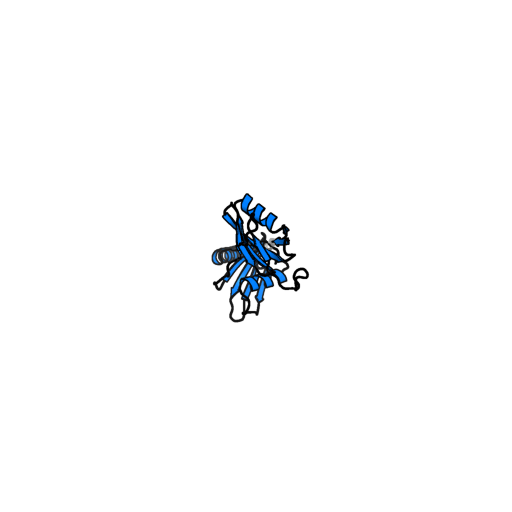.117 1.00 93.81 116 ARG A C 1
ATOM 952 O O . ARG A 1 116 ? -15.375 3.095 9.959 1.00 93.81 116 ARG A O 1
ATOM 959 N N . GLU A 1 117 ? -15.684 2.361 12.073 1.00 95.81 117 GLU A N 1
ATOM 960 C CA . GLU A 1 117 ? -15.242 0.995 11.817 1.00 95.81 117 GLU A CA 1
ATOM 961 C C . GLU A 1 117 ? -16.165 0.339 10.781 1.00 95.81 117 GLU A C 1
ATOM 963 O O . GLU A 1 117 ? -17.393 0.335 10.918 1.00 95.81 117 GLU A O 1
ATOM 968 N N . ILE A 1 118 ? -15.555 -0.151 9.707 1.00 95.81 118 ILE A N 1
ATOM 969 C CA . ILE A 1 118 ? -16.201 -0.967 8.680 1.00 95.81 118 ILE A CA 1
ATOM 970 C C . ILE A 1 118 ? -16.061 -2.432 9.065 1.00 95.81 118 ILE A C 1
ATOM 972 O O . ILE A 1 118 ? -17.034 -3.176 8.973 1.00 95.81 118 ILE A O 1
ATOM 976 N N . ASP A 1 119 ? -14.841 -2.816 9.434 1.00 97.25 119 ASP A N 1
ATOM 977 C CA . ASP A 1 119 ? -14.471 -4.177 9.782 1.00 97.25 119 ASP A CA 1
ATOM 978 C C . ASP A 1 119 ? -13.191 -4.169 10.629 1.00 97.25 119 ASP A C 1
ATOM 980 O O . ASP A 1 119 ? -12.390 -3.232 10.543 1.00 97.25 119 ASP A O 1
ATOM 984 N N . GLY A 1 120 ? -12.997 -5.209 11.429 1.00 96.50 120 GLY A N 1
ATOM 985 C CA . GLY A 1 120 ? -11.805 -5.406 12.238 1.00 96.50 120 GLY A CA 1
ATOM 986 C C . GLY A 1 120 ? -11.623 -6.884 12.547 1.00 96.50 120 GLY A C 1
ATOM 987 O O . GLY A 1 120 ? -12.597 -7.618 12.740 1.00 96.50 120 GLY A O 1
ATOM 988 N N . GLY A 1 121 ? -10.374 -7.327 12.583 1.00 96.19 121 GLY A N 1
ATOM 989 C CA . GLY A 1 121 ? -10.052 -8.734 12.749 1.00 96.19 121 GLY A CA 1
ATOM 990 C C . GLY A 1 121 ? -8.569 -8.974 12.964 1.00 96.19 121 GLY A C 1
ATOM 991 O O . GLY A 1 121 ? -7.793 -8.039 13.143 1.00 96.19 121 GLY A O 1
ATOM 992 N N . GLN A 1 122 ? -8.195 -10.248 12.922 1.00 96.50 122 GLN A N 1
ATOM 993 C CA . GLN A 1 122 ? -6.830 -10.707 13.131 1.00 96.50 122 GLN A CA 1
ATOM 994 C C . GLN A 1 122 ? -6.358 -11.487 11.903 1.00 96.50 122 GLN A C 1
ATOM 996 O O . GLN A 1 122 ? -7.103 -12.290 11.336 1.00 96.50 122 GLN A O 1
ATOM 1001 N N . LEU A 1 123 ? -5.120 -11.236 11.493 1.00 96.12 123 LEU A N 1
ATOM 1002 C CA . LEU A 1 123 ? -4.385 -12.027 10.522 1.00 96.12 123 LEU A CA 1
ATOM 1003 C C . LEU A 1 123 ? -3.367 -12.884 11.278 1.00 96.12 123 LEU A C 1
ATOM 1005 O O . LEU A 1 123 ? -2.316 -12.390 11.691 1.00 96.12 123 LEU A O 1
ATOM 1009 N N . ASP A 1 124 ? -3.684 -14.169 11.431 1.00 95.50 124 ASP A N 1
ATOM 1010 C CA . ASP A 1 124 ? -2.864 -15.155 12.148 1.00 95.50 124 ASP A CA 1
ATOM 1011 C C . ASP A 1 124 ? -1.681 -15.637 11.292 1.00 95.50 124 ASP A C 1
ATOM 1013 O O . ASP A 1 124 ? -1.610 -16.795 10.868 1.00 95.50 124 ASP A O 1
ATOM 1017 N N . ASN A 1 125 ? -0.767 -14.724 10.967 1.00 92.75 125 ASN A N 1
ATOM 1018 C CA . ASN A 1 125 ? 0.471 -15.062 10.280 1.00 92.75 125 ASN A CA 1
ATOM 1019 C C . ASN A 1 125 ? 1.628 -14.150 10.726 1.00 92.75 125 ASN A C 1
ATOM 1021 O O . ASN A 1 125 ? 1.852 -13.099 10.121 1.00 92.75 125 ASN A O 1
ATOM 1025 N N . PRO A 1 126 ? 2.395 -14.551 11.756 1.00 90.44 126 PRO A N 1
ATOM 1026 C CA . PRO A 1 126 ? 3.506 -13.756 12.271 1.00 90.44 126 PRO A CA 1
ATOM 1027 C C . PRO A 1 126 ? 4.746 -13.797 11.366 1.00 90.44 126 PRO A C 1
ATOM 1029 O O . PRO A 1 126 ? 5.701 -13.067 11.617 1.00 90.44 126 PRO A O 1
ATOM 1032 N N . GLU A 1 127 ? 4.769 -14.649 10.333 1.00 91.94 127 GLU A N 1
ATOM 1033 C CA . GLU A 1 127 ? 5.885 -14.705 9.380 1.00 91.94 127 GLU A CA 1
ATOM 1034 C C . GLU A 1 127 ? 5.825 -13.583 8.340 1.00 91.94 127 GLU A C 1
ATOM 1036 O O . GLU A 1 127 ? 6.849 -13.264 7.735 1.00 91.94 127 GLU A O 1
ATOM 1041 N N . PHE A 1 128 ? 4.653 -12.976 8.133 1.00 93.06 128 PHE A N 1
ATOM 1042 C CA . PHE A 1 128 ? 4.535 -11.825 7.249 1.00 93.06 128 PHE A CA 1
ATOM 1043 C C . PHE A 1 128 ? 5.220 -10.605 7.840 1.00 93.06 128 PHE A C 1
ATOM 1045 O O . PHE A 1 128 ? 5.145 -10.351 9.039 1.00 93.06 128 PHE A O 1
ATOM 1052 N N . SER A 1 129 ? 5.829 -9.804 6.973 1.00 93.81 129 SER A N 1
ATOM 1053 C CA . SER A 1 129 ? 6.138 -8.410 7.267 1.00 93.81 129 SER A CA 1
ATOM 1054 C C . SER A 1 129 ? 4.856 -7.577 7.329 1.00 93.81 129 SER A C 1
ATOM 1056 O O . SER A 1 129 ? 3.812 -7.937 6.781 1.00 93.81 129 SER A O 1
ATOM 1058 N N . MET A 1 130 ? 4.942 -6.389 7.923 1.00 94.62 130 MET A N 1
ATOM 1059 C CA . MET A 1 130 ? 3.800 -5.480 8.004 1.00 94.62 130 MET A CA 1
ATOM 1060 C C . MET A 1 130 ? 3.276 -5.050 6.617 1.00 94.62 130 MET A C 1
ATOM 1062 O O . MET A 1 130 ? 2.079 -4.816 6.442 1.00 94.62 130 MET A O 1
ATOM 1066 N N . LEU A 1 131 ? 4.156 -4.972 5.608 1.00 95.38 131 LEU A N 1
ATOM 1067 C CA . LEU A 1 131 ? 3.771 -4.646 4.230 1.00 95.38 131 LEU A CA 1
ATOM 1068 C C . LEU A 1 131 ? 3.044 -5.809 3.538 1.00 95.38 131 LEU A C 1
ATOM 1070 O O . LEU A 1 131 ? 2.101 -5.566 2.780 1.00 95.38 131 LEU A O 1
ATOM 1074 N N . GLU A 1 132 ? 3.454 -7.052 3.802 1.00 94.50 132 GLU A N 1
ATOM 1075 C CA . GLU A 1 132 ? 2.777 -8.258 3.308 1.00 94.50 132 GLU A CA 1
ATOM 1076 C C . GLU A 1 132 ? 1.416 -8.425 3.978 1.00 94.50 132 GLU A C 1
ATOM 1078 O O . GLU A 1 132 ? 0.414 -8.546 3.279 1.00 94.50 132 GLU A O 1
ATOM 1083 N N . ALA A 1 133 ? 1.353 -8.304 5.307 1.00 96.00 133 ALA A N 1
ATOM 1084 C CA . ALA A 1 133 ? 0.105 -8.352 6.062 1.00 96.00 133 ALA A CA 1
ATOM 1085 C C . ALA A 1 133 ? -0.904 -7.311 5.553 1.00 96.00 133 ALA A C 1
ATOM 1087 O O . ALA A 1 133 ? -2.055 -7.637 5.267 1.00 96.00 133 ALA A O 1
ATOM 1088 N N . ARG A 1 134 ? -0.456 -6.067 5.330 1.00 96.81 134 ARG A N 1
ATOM 1089 C CA . ARG A 1 134 ? -1.269 -5.031 4.680 1.00 96.81 134 ARG A CA 1
ATOM 1090 C C . ARG A 1 134 ? -1.776 -5.479 3.308 1.00 96.81 134 ARG A C 1
ATOM 1092 O O . ARG A 1 134 ? -2.934 -5.236 2.985 1.00 96.81 134 ARG A O 1
ATOM 1099 N N . THR A 1 135 ? -0.910 -6.058 2.481 1.00 94.88 135 THR A N 1
ATOM 1100 C CA . THR A 1 135 ? -1.259 -6.458 1.109 1.00 94.88 135 THR A CA 1
ATOM 1101 C C . THR A 1 135 ? -2.327 -7.546 1.109 1.00 94.88 135 THR A C 1
ATOM 1103 O O . THR A 1 135 ? -3.326 -7.397 0.408 1.00 94.88 135 THR A O 1
ATOM 1106 N N . GLU A 1 136 ? -2.168 -8.565 1.952 1.00 95.38 136 GLU A N 1
ATOM 1107 C CA . GLU A 1 136 ? -3.130 -9.660 2.119 1.00 95.38 136 GLU A CA 1
ATOM 1108 C C . GLU A 1 136 ? -4.493 -9.137 2.582 1.00 95.38 136 GLU A C 1
ATOM 1110 O O . GLU A 1 136 ? -5.511 -9.394 1.943 1.00 95.38 136 GLU A O 1
ATOM 1115 N N . ILE A 1 137 ? -4.511 -8.299 3.624 1.00 96.38 137 ILE A N 1
ATOM 1116 C CA . ILE A 1 137 ? -5.752 -7.702 4.132 1.00 96.38 137 ILE A CA 1
ATOM 1117 C C . ILE A 1 137 ? -6.431 -6.874 3.037 1.00 96.38 137 ILE A C 1
ATOM 1119 O O . ILE A 1 137 ? -7.634 -6.984 2.815 1.00 96.38 137 ILE A O 1
ATOM 1123 N N . LEU A 1 138 ? -5.684 -6.039 2.309 1.00 96.31 138 LEU A N 1
ATOM 1124 C CA . LEU A 1 138 ? -6.265 -5.244 1.229 1.00 96.31 138 LEU A CA 1
ATOM 1125 C C . LEU A 1 138 ? -6.781 -6.107 0.069 1.00 96.31 138 LEU A C 1
ATOM 1127 O O . LEU A 1 138 ? -7.756 -5.700 -0.566 1.00 96.31 138 LEU A O 1
ATOM 1131 N N . GLU A 1 139 ? -6.171 -7.259 -0.222 1.00 94.50 139 GLU A N 1
ATOM 1132 C CA . GLU A 1 139 ? -6.668 -8.209 -1.227 1.00 94.50 139 GLU A CA 1
ATOM 1133 C C . GLU A 1 139 ? -8.037 -8.775 -0.824 1.00 94.50 139 GLU A C 1
ATOM 1135 O O . GLU A 1 139 ? -8.955 -8.752 -1.650 1.00 94.50 139 GLU A O 1
ATOM 1140 N N . ASP A 1 140 ? -8.225 -9.147 0.445 1.00 94.81 140 ASP A N 1
ATOM 1141 C CA . ASP A 1 140 ? -9.500 -9.670 0.963 1.00 94.81 140 ASP A CA 1
ATOM 1142 C C . ASP A 1 140 ? -10.664 -8.676 0.808 1.00 94.81 140 ASP A C 1
ATOM 1144 O O . ASP A 1 140 ? -11.805 -9.062 0.531 1.00 94.81 140 ASP A O 1
ATOM 1148 N N . PHE A 1 141 ? -10.381 -7.372 0.899 1.00 95.31 141 PHE A N 1
ATOM 1149 C CA . PHE A 1 141 ? -11.371 -6.312 0.669 1.00 95.31 141 PHE A CA 1
ATOM 1150 C C . PHE A 1 141 ? -11.461 -5.840 -0.796 1.00 95.31 141 PHE A C 1
ATOM 1152 O O . PHE A 1 141 ? -12.274 -4.961 -1.108 1.00 95.31 141 PHE A O 1
ATOM 1159 N N . GLY A 1 142 ? -10.640 -6.375 -1.708 1.00 94.31 142 GLY A N 1
ATOM 1160 C CA . GLY A 1 142 ? -10.564 -5.931 -3.106 1.00 94.31 142 GLY A CA 1
ATOM 1161 C C . GLY A 1 142 ? -10.020 -4.504 -3.266 1.00 94.31 142 GLY A C 1
ATOM 1162 O O . GLY A 1 142 ? -10.448 -3.748 -4.146 1.00 94.31 142 GLY A O 1
ATOM 1163 N N . LEU A 1 143 ? -9.125 -4.096 -2.367 1.00 95.25 143 LEU A N 1
ATOM 1164 C CA . LEU A 1 143 ? -8.515 -2.768 -2.288 1.00 95.25 143 LEU A CA 1
ATOM 1165 C C . LEU A 1 143 ? -7.015 -2.778 -2.627 1.00 95.25 143 LEU A C 1
ATOM 1167 O O . LEU A 1 143 ? -6.402 -1.712 -2.628 1.00 95.25 143 LEU A O 1
ATOM 1171 N N . GLN A 1 144 ? -6.433 -3.930 -2.963 1.00 93.25 144 GLN A N 1
ATOM 1172 C CA . GLN A 1 144 ? -4.994 -4.135 -3.150 1.00 93.25 144 GLN A CA 1
ATOM 1173 C C . GLN A 1 144 ? -4.358 -3.264 -4.238 1.00 93.25 144 GLN A C 1
ATOM 1175 O O . GLN A 1 144 ? -3.190 -2.926 -4.120 1.00 93.25 144 GLN A O 1
ATOM 1180 N N . MET A 1 145 ? -5.112 -2.846 -5.266 1.00 93.94 145 MET A N 1
ATOM 1181 C CA . MET A 1 145 ? -4.600 -1.955 -6.326 1.00 93.94 145 MET A CA 1
ATOM 1182 C C . MET A 1 145 ? -4.828 -0.460 -6.048 1.00 93.94 145 MET A C 1
ATOM 1184 O O . MET A 1 145 ? -4.510 0.396 -6.885 1.00 93.94 145 MET A O 1
ATOM 1188 N N . ARG A 1 146 ? -5.402 -0.109 -4.890 1.00 95.69 146 ARG A N 1
ATOM 1189 C CA . ARG A 1 146 ? -5.638 1.292 -4.535 1.00 95.69 146 ARG A CA 1
ATOM 1190 C C . ARG A 1 146 ? -4.340 1.999 -4.167 1.00 95.69 146 ARG A C 1
ATOM 1192 O O . ARG A 1 146 ? -3.379 1.420 -3.683 1.00 95.69 146 ARG A O 1
ATOM 1199 N N . GLU A 1 147 ? -4.349 3.303 -4.413 1.00 95.44 147 GLU A N 1
ATOM 1200 C CA . GLU A 1 147 ? -3.308 4.203 -3.936 1.00 95.44 147 GLU A CA 1
ATOM 1201 C C . GLU A 1 147 ? -3.305 4.250 -2.405 1.00 95.44 147 GLU A C 1
ATOM 1203 O O . GLU A 1 147 ? -4.378 4.305 -1.804 1.00 95.44 147 GLU A O 1
ATOM 1208 N N . LEU A 1 148 ? -2.119 4.270 -1.799 1.00 97.38 148 LEU A N 1
ATOM 1209 C CA . LEU A 1 148 ? -1.937 4.321 -0.354 1.00 97.38 148 LEU A CA 1
ATOM 1210 C C . LEU A 1 148 ? -1.156 5.579 0.056 1.00 97.38 148 LEU A C 1
ATOM 1212 O O . LEU A 1 148 ? -0.306 6.072 -0.691 1.00 97.38 148 LEU A O 1
ATOM 1216 N N . ARG A 1 149 ? -1.415 6.088 1.260 1.00 96.88 149 ARG A N 1
ATOM 1217 C CA . ARG A 1 149 ? -0.586 7.111 1.922 1.00 96.88 149 ARG A CA 1
ATOM 1218 C C . ARG A 1 149 ? -0.330 6.679 3.352 1.00 96.88 149 ARG A C 1
ATOM 1220 O O . ARG A 1 149 ? -1.278 6.306 4.031 1.00 96.88 149 ARG A O 1
ATOM 1227 N N . ALA A 1 150 ? 0.929 6.699 3.775 1.00 96.00 150 ALA A N 1
ATOM 1228 C CA . ALA A 1 150 ? 1.271 6.439 5.166 1.00 96.00 150 ALA A CA 1
ATOM 1229 C C . ALA A 1 150 ? 0.806 7.622 6.023 1.00 96.00 150 ALA A C 1
ATOM 1231 O O . ALA A 1 150 ? 1.094 8.774 5.697 1.00 96.00 150 ALA A O 1
ATOM 1232 N N . GLU A 1 151 ? 0.090 7.324 7.097 1.00 95.88 151 GLU A N 1
ATOM 1233 C CA . GLU A 1 151 ? -0.417 8.294 8.064 1.00 95.88 151 GLU A CA 1
ATOM 1234 C C . GLU A 1 151 ? 0.189 8.000 9.442 1.00 95.88 151 GLU A C 1
ATOM 1236 O O . GLU A 1 151 ? 0.638 6.885 9.721 1.00 95.88 151 GLU A O 1
ATOM 1241 N N . VAL A 1 152 ? 0.199 9.000 10.321 1.00 95.00 152 VAL A N 1
ATOM 1242 C CA . VAL A 1 152 ? 0.679 8.827 11.695 1.00 95.00 152 VAL A CA 1
ATOM 1243 C C . VAL A 1 152 ? -0.419 8.178 12.532 1.00 95.00 152 VAL A C 1
ATOM 1245 O O . VAL A 1 152 ? -1.538 8.69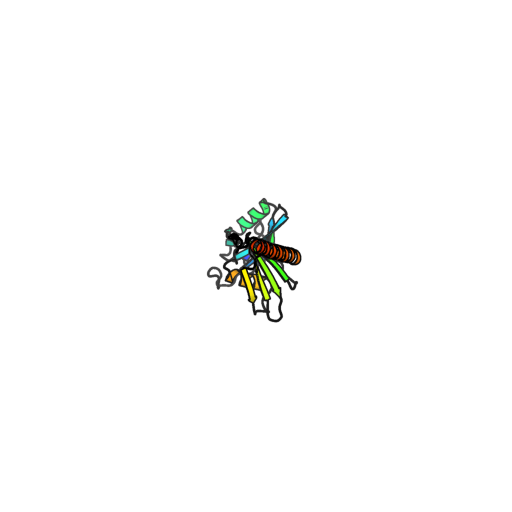1 12.597 1.00 95.00 152 VAL A O 1
ATOM 1248 N N . TYR A 1 153 ? -0.089 7.069 13.197 1.00 94.62 153 TYR A N 1
ATOM 1249 C CA . TYR A 1 153 ? -1.039 6.289 13.993 1.00 94.62 153 TYR A CA 1
ATOM 1250 C C . TYR A 1 153 ? -1.788 7.143 15.025 1.00 94.62 153 TYR A C 1
ATOM 1252 O O . TYR A 1 153 ? -3.017 7.203 15.001 1.00 94.62 153 TYR A O 1
ATOM 1260 N N . GLU A 1 154 ? -1.056 7.885 15.860 1.00 94.94 154 GLU A N 1
ATOM 1261 C CA . GLU A 1 154 ? -1.636 8.729 16.912 1.00 94.94 154 GLU A CA 1
ATOM 1262 C C . GLU A 1 154 ? -2.653 9.749 16.366 1.00 94.94 154 GLU A C 1
ATOM 1264 O O . GLU A 1 154 ? -3.728 9.927 16.940 1.00 94.94 154 GLU A O 1
ATOM 1269 N N . GLU A 1 155 ? -2.358 10.381 15.223 1.00 95.25 155 GLU A N 1
ATOM 1270 C CA . GLU A 1 155 ? -3.242 11.379 14.609 1.00 95.25 155 GLU A CA 1
ATOM 1271 C C . GLU A 1 155 ? -4.548 10.767 14.094 1.00 95.25 155 GLU A C 1
ATOM 1273 O O . GLU A 1 155 ? -5.602 11.408 14.131 1.00 95.25 155 GLU A O 1
ATOM 1278 N N . ILE A 1 156 ? -4.493 9.540 13.575 1.00 96.19 156 ILE A N 1
ATOM 1279 C CA . ILE A 1 156 ? -5.689 8.839 13.107 1.00 96.19 156 ILE A CA 1
ATOM 1280 C C . ILE A 1 156 ? -6.523 8.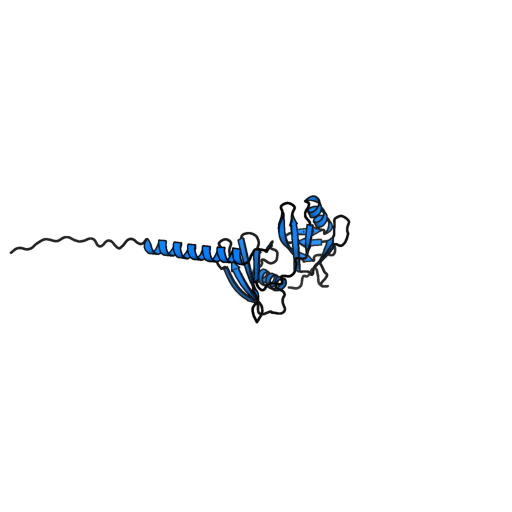369 14.298 1.00 96.19 156 ILE A C 1
ATOM 1282 O O . ILE A 1 156 ? -7.736 8.579 14.295 1.00 96.19 156 ILE A O 1
ATOM 1286 N N . MET A 1 157 ? -5.895 7.841 15.348 1.00 95.06 157 MET A N 1
ATOM 1287 C CA . MET A 1 157 ? -6.609 7.409 16.552 1.00 95.06 157 MET A CA 1
ATOM 1288 C C . MET A 1 157 ? -7.290 8.569 17.290 1.00 95.06 157 MET A C 1
ATOM 1290 O O . MET A 1 157 ? -8.416 8.412 17.764 1.00 95.06 157 MET A O 1
ATOM 1294 N N . GLU A 1 158 ? -6.687 9.763 17.317 1.00 95.56 158 GLU A N 1
ATOM 1295 C CA . GLU A 1 158 ? -7.349 10.964 17.850 1.00 95.56 158 GLU A CA 1
ATOM 1296 C C . GLU A 1 158 ? -8.626 11.306 17.058 1.00 95.56 158 GLU A C 1
ATOM 1298 O O . GLU A 1 158 ? -9.671 11.625 17.638 1.00 95.56 158 GLU A O 1
ATOM 1303 N N . LYS A 1 159 ? -8.575 11.200 15.723 1.00 94.38 159 LYS A N 1
ATOM 1304 C CA . LYS A 1 159 ? -9.736 11.456 14.854 1.00 94.38 159 LYS A CA 1
ATOM 1305 C C . LYS A 1 159 ? -10.838 10.415 15.047 1.00 94.38 159 LYS A C 1
ATOM 1307 O O . LYS A 1 159 ? -12.009 10.801 15.063 1.00 94.38 159 LYS A O 1
ATOM 1312 N N . VAL A 1 160 ? -10.480 9.142 15.229 1.00 93.88 160 VAL A N 1
ATOM 1313 C CA . VAL A 1 160 ? -11.424 8.058 15.552 1.00 93.88 160 VAL A CA 1
ATOM 1314 C C . VAL A 1 160 ? -12.152 8.373 16.860 1.00 93.88 160 VAL A C 1
ATOM 1316 O O . VAL A 1 160 ? -13.379 8.482 16.861 1.00 93.88 160 VAL A O 1
ATOM 1319 N N . GLU A 1 161 ? -11.423 8.656 17.944 1.00 92.50 161 GLU A N 1
ATOM 1320 C CA . GLU A 1 161 ? -12.029 8.974 19.246 1.00 92.50 161 GLU A CA 1
ATOM 1321 C C . GLU A 1 161 ? -12.960 10.202 19.161 1.00 92.50 161 GLU A C 1
ATOM 1323 O O . GLU A 1 161 ? -14.062 10.235 19.727 1.00 92.50 161 GLU A O 1
ATOM 1328 N N . ALA A 1 162 ? -12.544 11.237 18.425 1.00 91.94 162 ALA A N 1
ATOM 1329 C CA . ALA A 1 162 ? -13.356 12.427 18.208 1.00 91.94 162 ALA A CA 1
ATOM 1330 C C . ALA A 1 162 ? -14.653 12.117 17.435 1.00 91.94 162 ALA A C 1
ATOM 1332 O O . ALA A 1 162 ? -15.723 12.628 17.794 1.00 91.94 162 ALA A O 1
ATOM 1333 N N . ALA A 1 163 ? -14.584 11.276 16.400 1.00 90.44 163 ALA A N 1
ATOM 1334 C CA . ALA A 1 163 ? -15.742 10.854 15.616 1.00 90.44 163 ALA A CA 1
ATOM 1335 C C . ALA A 1 163 ? -16.733 10.031 16.457 1.00 90.44 163 ALA A C 1
ATOM 1337 O O . ALA A 1 163 ? -17.946 10.277 16.405 1.00 90.44 163 ALA A O 1
ATOM 1338 N N . GLU A 1 164 ? -16.235 9.129 17.302 1.00 88.81 164 GLU A N 1
ATOM 1339 C CA . GLU A 1 164 ? -17.054 8.352 18.235 1.00 88.81 164 GLU A CA 1
ATOM 1340 C C . GLU A 1 164 ? -17.775 9.249 19.249 1.00 88.81 164 GLU A C 1
ATOM 1342 O O . GLU A 1 164 ? -18.997 9.149 19.420 1.00 88.81 164 GLU A O 1
ATOM 1347 N N . LYS A 1 165 ? -17.064 10.205 19.864 1.00 87.44 165 LYS A N 1
ATOM 1348 C CA . LYS A 1 165 ? -17.664 11.186 20.789 1.00 87.44 165 LYS A CA 1
ATOM 1349 C C . LYS A 1 165 ? -18.783 11.983 20.120 1.00 87.44 165 LYS A C 1
ATOM 1351 O O . LYS A 1 165 ? -19.847 12.180 20.716 1.00 87.44 165 LYS A O 1
ATOM 1356 N N . LEU A 1 166 ? -18.578 12.429 18.879 1.00 84.19 166 LEU A N 1
ATOM 1357 C CA . LEU A 1 166 ? -19.601 13.147 18.114 1.00 84.19 166 LEU A CA 1
ATOM 1358 C C . LEU A 1 166 ? -20.826 12.272 17.825 1.00 84.19 166 LEU A C 1
ATOM 1360 O O . LEU A 1 166 ? -21.955 12.753 17.959 1.00 84.19 166 LEU A O 1
ATOM 1364 N N . SER A 1 167 ? -20.618 10.997 17.486 1.00 81.62 167 SER A N 1
ATOM 1365 C CA . SER A 1 167 ? -21.694 10.025 17.267 1.00 81.62 167 SER A CA 1
ATOM 1366 C C . SER A 1 167 ? -22.558 9.847 18.521 1.00 81.62 167 SER A C 1
ATOM 1368 O O . SER A 1 167 ? -23.785 9.987 18.461 1.00 81.62 167 SER A O 1
ATOM 1370 N N . VAL A 1 168 ? -21.930 9.666 19.688 1.00 81.06 168 VAL A N 1
ATOM 1371 C CA . VAL A 1 168 ? -22.630 9.532 20.978 1.00 81.06 168 VAL A CA 1
ATOM 1372 C C . VAL A 1 168 ? -23.424 10.799 21.317 1.00 81.06 168 VAL A C 1
ATOM 1374 O O . VAL A 1 168 ? -24.600 10.727 21.684 1.00 81.06 168 VAL A O 1
ATOM 1377 N N . ILE A 1 169 ? -22.829 11.984 21.138 1.00 81.94 169 ILE A N 1
ATOM 1378 C CA . ILE A 1 169 ? -23.514 13.268 21.372 1.00 81.94 169 ILE A CA 1
ATOM 1379 C C . ILE A 1 169 ? -24.723 13.428 20.435 1.00 81.94 169 ILE A C 1
ATOM 1381 O O . ILE A 1 169 ? -25.777 13.915 20.858 1.00 81.94 169 ILE A O 1
ATOM 1385 N N . ALA A 1 170 ? -24.595 13.026 19.168 1.00 78.12 170 ALA A N 1
ATOM 1386 C CA . ALA A 1 170 ? -25.676 13.100 18.190 1.00 78.12 170 ALA A CA 1
ATOM 1387 C C . ALA A 1 170 ? -26.843 12.161 18.539 1.00 78.12 170 ALA A C 1
ATOM 1389 O O . ALA A 1 170 ? -28.003 12.550 18.373 1.00 78.12 170 ALA A O 1
ATOM 1390 N N . GLN A 1 171 ? -26.563 10.965 19.063 1.00 75.38 171 GLN A N 1
ATOM 1391 C CA . GLN A 1 171 ? -27.592 10.041 19.550 1.00 75.38 171 GLN A CA 1
ATOM 1392 C C . GLN A 1 171 ? -28.299 10.584 20.803 1.00 75.38 171 GLN A C 1
ATOM 1394 O O . GLN A 1 171 ? -29.529 10.592 20.862 1.00 75.38 171 GLN A O 1
ATOM 1399 N N . LEU A 1 172 ? -27.556 11.135 21.770 1.00 75.50 172 LEU A N 1
ATOM 1400 C CA . LEU A 1 172 ? -28.132 11.709 22.996 1.00 75.50 172 LEU A CA 1
ATOM 1401 C C . LEU A 1 172 ? -29.084 12.886 22.720 1.00 75.50 172 LEU A C 1
ATOM 1403 O O . LEU A 1 172 ? -30.129 12.996 23.363 1.00 75.50 172 LEU A O 1
ATOM 1407 N N . LYS A 1 173 ? -28.774 13.741 21.734 1.00 72.94 173 LYS A N 1
ATOM 1408 C CA . LYS A 1 173 ? -29.664 14.840 21.309 1.00 72.94 173 LYS A CA 1
ATOM 1409 C C . LYS A 1 173 ? -30.972 14.355 20.678 1.00 72.94 173 LYS A C 1
ATOM 1411 O O . LYS A 1 173 ? -31.983 15.040 20.787 1.00 72.94 173 LYS A O 1
ATOM 1416 N N . GLN A 1 174 ? -30.968 13.195 20.022 1.00 70.44 174 GLN A N 1
ATOM 1417 C CA . GLN A 1 174 ? -32.184 12.610 19.447 1.00 70.44 174 GLN A CA 1
ATOM 1418 C C . GLN A 1 174 ? -33.080 11.993 20.530 1.00 70.44 174 GLN A C 1
ATOM 1420 O O . GLN A 1 174 ? -34.303 12.071 20.434 1.00 70.44 174 GLN A O 1
ATOM 1425 N N . ILE A 1 175 ? -32.484 11.449 21.597 1.00 64.81 175 ILE A N 1
ATOM 1426 C CA . ILE A 1 175 ? -33.214 10.858 22.729 1.00 64.81 175 ILE A CA 1
ATOM 1427 C C . ILE A 1 175 ? -33.863 11.944 23.606 1.00 64.81 175 ILE A C 1
ATOM 1429 O O . ILE A 1 175 ? -34.980 11.757 24.086 1.00 64.81 175 ILE A O 1
ATOM 1433 N N . SER A 1 176 ? -33.224 13.107 23.777 1.00 59.88 176 SER A N 1
ATOM 1434 C CA . SER A 1 176 ? -33.791 14.224 24.553 1.00 59.88 176 SER A CA 1
ATOM 1435 C C . SER A 1 176 ? -34.867 15.040 23.815 1.00 59.88 176 SER A C 1
ATOM 1437 O O . SER A 1 176 ? -35.457 15.944 24.405 1.00 59.88 176 SER A O 1
ATOM 1439 N N . GLY A 1 177 ? -35.148 14.721 22.544 1.00 56.56 177 GLY A N 1
ATOM 1440 C CA . GLY A 1 177 ? -36.064 15.461 21.670 1.00 56.56 177 GLY A CA 1
ATOM 1441 C C . GLY A 1 177 ? -37.514 14.956 21.588 1.00 56.56 177 GLY A C 1
ATOM 1442 O O . GLY A 1 177 ? -38.282 15.524 20.813 1.00 56.56 177 GLY A O 1
ATOM 1443 N N . GLN A 1 178 ? -37.932 13.921 22.332 1.00 48.56 178 GLN A N 1
ATOM 1444 C CA . GLN A 1 178 ? -39.344 13.494 22.330 1.00 48.56 178 GLN A CA 1
ATOM 1445 C C . GLN A 1 178 ? -40.210 14.415 23.217 1.00 48.56 178 GLN A C 1
ATOM 1447 O O . GLN A 1 178 ? -39.973 14.484 24.426 1.00 48.56 178 GLN A O 1
ATOM 1452 N N . PRO A 1 179 ? -41.240 15.102 22.678 1.00 46.66 179 PRO A N 1
ATOM 1453 C CA . PRO A 1 179 ? -42.185 15.843 23.505 1.00 46.66 179 PRO A CA 1
ATOM 1454 C C . PRO A 1 179 ? -43.044 14.866 24.321 1.00 46.66 179 PRO A C 1
ATOM 1456 O O . PRO A 1 179 ? -43.568 13.884 23.795 1.00 46.66 179 PRO A O 1
ATOM 1459 N N . ALA A 1 180 ? -43.192 15.150 25.617 1.00 50.34 180 ALA A N 1
ATOM 1460 C CA . ALA A 1 180 ? -44.038 14.386 26.531 1.00 50.34 180 ALA A CA 1
ATOM 1461 C C . ALA A 1 180 ? -45.478 14.251 25.984 1.00 50.34 180 ALA A C 1
ATOM 1463 O O . ALA A 1 180 ? -46.010 15.218 25.428 1.00 50.34 180 ALA A O 1
ATOM 1464 N N . PRO A 1 181 ? -46.153 13.096 26.158 1.00 48.31 181 PRO A N 1
ATOM 1465 C CA . PRO A 1 181 ? -47.530 12.941 25.710 1.00 48.31 181 PRO A CA 1
ATOM 1466 C C . PRO A 1 181 ? -48.426 13.922 26.476 1.00 48.31 181 PRO A C 1
ATOM 1468 O O . PRO A 1 181 ? -48.549 13.852 27.700 1.00 48.31 181 PRO A O 1
ATOM 1471 N N . SER A 1 182 ? -49.047 14.853 25.747 1.00 55.47 182 SER A N 1
ATOM 1472 C CA . SER A 1 182 ? -50.006 15.813 26.296 1.00 55.47 182 SER A CA 1
ATOM 1473 C C . SER A 1 182 ? -51.220 15.073 26.860 1.00 55.47 182 SER A C 1
ATOM 1475 O O . SER A 1 182 ? -52.104 14.651 26.117 1.00 55.47 182 SER A O 1
ATOM 1477 N N . LYS A 1 183 ? -51.285 14.920 28.186 1.00 55.62 183 LYS A N 1
ATOM 1478 C CA . LYS A 1 183 ? -52.541 14.614 28.876 1.00 55.62 183 LYS A CA 1
ATOM 1479 C C . LYS A 1 183 ? -53.356 15.901 28.966 1.00 55.62 183 LYS A C 1
ATOM 1481 O O . LYS A 1 183 ? -52.989 16.814 29.699 1.00 55.62 183 LYS A O 1
ATOM 1486 N N . MET A 1 184 ? -54.456 15.963 28.220 1.00 49.22 184 MET A N 1
ATOM 1487 C CA . MET A 1 184 ? -55.489 16.981 28.416 1.00 49.22 184 MET A CA 1
ATOM 1488 C C . MET A 1 184 ? -56.130 16.793 29.802 1.00 49.22 184 MET A C 1
ATOM 1490 O O . MET A 1 184 ? -56.560 15.678 30.111 1.00 49.22 184 MET A O 1
ATOM 1494 N N . PRO A 1 185 ? -56.237 17.839 30.636 1.00 51.28 185 PRO A N 1
ATOM 1495 C CA . PRO A 1 185 ? -57.098 17.804 31.806 1.00 51.28 185 PRO A CA 1
ATOM 1496 C C . PRO A 1 185 ? -58.539 18.076 31.358 1.00 51.28 185 PRO A C 1
ATOM 1498 O O . PRO A 1 185 ? -58.845 19.163 30.873 1.00 51.28 185 PRO A O 1
ATOM 1501 N N . HIS A 1 186 ? -59.429 17.093 31.507 1.00 52.59 186 HIS A N 1
ATOM 1502 C CA . HIS A 1 186 ? -60.864 17.372 31.491 1.00 52.59 186 HIS A CA 1
ATOM 1503 C C . HIS A 1 186 ? -61.239 17.928 32.866 1.00 52.59 186 HIS A C 1
ATOM 1505 O O . HIS A 1 186 ? -61.042 17.283 33.895 1.00 52.59 186 HIS A O 1
ATOM 1511 N N . SER A 1 187 ? -61.674 19.181 32.848 1.00 50.44 187 SER A N 1
ATOM 1512 C CA . SER A 1 187 ? -61.993 20.030 33.986 1.00 50.44 187 SER A CA 1
ATOM 1513 C C . SER A 1 187 ? -63.228 19.575 34.766 1.00 50.44 187 SER A C 1
ATOM 1515 O O . SER A 1 187 ? -64.153 18.979 34.221 1.00 50.44 187 SER A O 1
ATOM 1517 N N . CYS A 1 188 ? -63.189 19.926 36.048 1.00 45.88 188 CYS A N 1
ATOM 1518 C CA . CYS A 1 188 ? -64.201 19.830 37.089 1.00 45.88 188 CYS A CA 1
ATOM 1519 C C . CYS A 1 188 ? -65.581 20.380 36.694 1.00 45.88 188 CYS A C 1
ATOM 1521 O O . CYS A 1 188 ? -65.650 21.395 36.007 1.00 45.88 188 CYS A O 1
ATOM 1523 N N . GLU A 1 189 ? -66.637 19.828 37.297 1.00 44.19 189 GLU A N 1
ATOM 1524 C CA . GLU A 1 189 ? -67.737 20.637 37.836 1.00 44.19 189 GLU A CA 1
ATOM 1525 C C . GLU A 1 189 ? -68.006 20.211 39.289 1.00 44.19 189 GLU A C 1
ATOM 1527 O O . GLU A 1 189 ? -67.895 19.038 39.652 1.00 44.19 189 GLU A O 1
ATOM 1532 N N . GLU A 1 190 ? -68.216 21.234 40.111 1.00 50.03 190 GLU A N 1
ATOM 1533 C CA . GLU A 1 190 ? -68.232 21.282 41.575 1.00 50.03 190 GLU A CA 1
ATOM 1534 C C . GLU A 1 190 ? -69.512 20.705 42.224 1.00 50.03 190 GLU A C 1
ATOM 1536 O O . GLU A 1 190 ? -70.474 20.375 41.528 1.00 50.03 190 GLU A O 1
ATOM 1541 N N . PRO A 1 191 ? -69.528 20.560 43.567 1.00 65.06 191 PRO A N 1
ATOM 1542 C CA . PRO A 1 191 ? -70.627 19.977 44.330 1.00 65.06 191 PRO A CA 1
ATOM 1543 C C . PRO A 1 191 ? -71.661 21.024 44.789 1.00 65.06 191 PRO A C 1
ATOM 1545 O O . PRO A 1 191 ? -71.386 22.213 44.762 1.00 65.06 191 PRO A O 1
ATOM 1548 N N . GLU A 1 192 ? -72.821 20.532 45.242 1.00 48.25 192 GLU A N 1
ATOM 1549 C CA . GLU A 1 192 ? -73.780 21.036 46.261 1.00 48.25 192 GLU A CA 1
ATOM 1550 C C . GLU A 1 192 ? -75.165 20.464 45.863 1.00 48.25 192 GLU A C 1
ATOM 1552 O O . GLU A 1 192 ? -75.580 20.588 44.717 1.00 48.25 192 GLU A O 1
ATOM 1557 N N . ARG A 1 193 ? -75.935 19.748 46.688 1.00 53.97 193 ARG A N 1
ATOM 1558 C CA . ARG A 1 193 ? -76.191 19.836 48.127 1.00 53.97 193 ARG A CA 1
ATOM 1559 C C . ARG A 1 193 ? -76.833 18.535 48.626 1.00 53.97 193 ARG A C 1
ATOM 1561 O O . ARG A 1 193 ? -77.564 17.912 47.824 1.00 53.97 193 ARG A O 1
#

Secondary structure (DSSP, 8-state):
---TT-TT-PPEEEE-TTS-EEEEE-TT-EEEEE-TTS-EEEEEEEE-SSSEEEETTEEEEHHHHHHHHHHTT-EEEEPPPP-SSEEEEEETTTEEEEEEEETTEEEEEEEETTS-EEEEEEE--TTS-HHHHHHHHHHHTT-TTS-EEEE-HHHHHHHHHHHHHHHHHHHHHHHTTPPPP------------

Radius of gyration: 26.36 Å; chains: 1; bounding box: 96×39×68 Å

Organism: NCBI:txid1531